Protein AF-A5C627-F1 (afdb_monomer)

Sequence (197 aa):
MDLPAIDVGVIPEKFEDVKVEGPSFPCDFFDTEIVHKIAQALLPGLASACVDNTTGDLFRSPASVAVDIRKEMVECLTQRSESFVAESVILEDGPDTEVSDHPFDIISDFVDDFASSKRNLFSRVSGWLLSERREDKIDDFVQEMEINSFWLLDRRAAIAQTLLKNADFKNTFHCNMNFSILPKNLMSIAQIAVLGL

Mean predicted aligned error: 14.04 Å

pLDDT: mean 76.03, std 20.46, range [33.94, 98.19]

Solvent-accessible surface area (backbone atoms only — not comparable to full-atom values): 11537 Å² total; per-residue (Å²): 139,89,85,83,90,81,84,79,78,80,75,81,78,79,76,77,80,77,77,65,79,37,75,63,43,79,41,91,52,60,44,65,68,60,27,47,53,43,23,58,52,52,49,57,33,48,28,43,21,25,46,31,58,25,48,91,45,92,90,48,49,38,80,79,45,39,68,61,51,48,53,52,48,54,53,52,49,48,55,50,25,56,48,48,45,59,51,58,72,66,46,83,82,60,88,86,73,96,66,71,86,48,42,64,57,50,52,49,50,52,39,53,51,53,24,58,73,31,50,35,76,61,55,68,74,44,56,79,86,45,39,72,64,46,54,52,51,28,54,53,44,38,50,52,35,59,77,66,54,70,74,46,62,71,64,32,31,57,52,24,48,58,39,42,63,32,48,32,77,84,43,84,54,35,45,82,54,65,50,61,50,75,53,77,70,58,60,55,57,58,52,54,68,68,70,70,119

Radius of gyration: 28.58 Å; Cα contacts (8 Å, |Δi|>4): 170; chains: 1; bounding box: 61×66×99 Å

Organism: Vitis vinifera (NCBI:txid29760)

Structure (mmCIF, N/CA/C/O backbone):
data_AF-A5C627-F1
#
_entry.id   AF-A5C627-F1
#
loop_
_atom_site.group_PDB
_atom_site.id
_atom_site.type_symbol
_atom_site.label_atom_id
_atom_site.label_alt_id
_atom_site.label_comp_id
_atom_site.label_asym_id
_atom_site.label_entity_id
_atom_site.label_seq_id
_atom_site.pdbx_PDB_ins_code
_atom_site.Cartn_x
_atom_site.Cartn_y
_atom_site.Cartn_z
_atom_site.occupancy
_atom_site.B_iso_or_equiv
_atom_site.auth_seq_id
_atom_site.auth_comp_id
_atom_site.auth_asym_id
_atom_site.auth_atom_id
_atom_site.pdbx_PDB_model_num
ATOM 1 N N . MET A 1 1 ? -41.929 -29.414 82.001 1.00 38.06 1 MET A N 1
ATOM 2 C CA . MET A 1 1 ? -40.677 -29.966 81.452 1.00 38.06 1 MET A CA 1
ATOM 3 C C . MET A 1 1 ? -40.507 -29.324 80.089 1.00 38.06 1 MET A C 1
ATOM 5 O O . MET A 1 1 ? -41.208 -29.724 79.170 1.00 38.06 1 MET A O 1
ATOM 9 N N . ASP A 1 2 ? -39.683 -28.283 80.012 1.00 40.75 2 ASP A N 1
ATOM 10 C CA . ASP A 1 2 ? -39.248 -27.641 78.766 1.00 40.75 2 ASP A CA 1
ATOM 11 C C . ASP A 1 2 ? -37.973 -28.319 78.262 1.00 40.75 2 ASP A C 1
ATOM 13 O O . ASP A 1 2 ? -37.081 -28.560 79.072 1.00 40.75 2 ASP A O 1
ATOM 17 N N . LEU A 1 3 ? -37.877 -28.566 76.950 1.00 38.84 3 LEU A N 1
ATOM 18 C CA . LEU A 1 3 ? -36.643 -28.712 76.160 1.00 38.84 3 LEU A CA 1
ATOM 19 C C . LEU A 1 3 ? -36.958 -28.338 74.684 1.00 38.84 3 LEU A C 1
ATOM 21 O O . LEU A 1 3 ? -38.105 -28.491 74.263 1.00 38.84 3 LEU A O 1
ATOM 25 N N . PRO A 1 4 ? -35.993 -27.791 73.916 1.00 43.97 4 PRO A N 1
ATOM 26 C CA . PRO A 1 4 ? -36.216 -26.593 73.104 1.00 43.97 4 PRO A CA 1
ATOM 27 C C . PRO A 1 4 ? -36.234 -26.822 71.582 1.00 43.97 4 PRO A C 1
ATOM 29 O O . PRO A 1 4 ? -35.728 -27.817 71.067 1.00 43.97 4 PRO A O 1
ATOM 32 N N . ALA A 1 5 ? -36.795 -25.837 70.873 1.00 45.81 5 ALA A N 1
ATOM 33 C CA . ALA A 1 5 ? -36.764 -25.703 69.421 1.00 45.81 5 ALA A CA 1
ATOM 34 C C . ALA A 1 5 ? -35.330 -25.474 68.912 1.00 45.81 5 ALA A C 1
ATOM 36 O O . ALA A 1 5 ? -34.623 -24.603 69.417 1.00 45.81 5 ALA A O 1
ATOM 37 N N . ILE A 1 6 ? -34.924 -26.233 67.893 1.00 42.56 6 ILE A N 1
ATOM 38 C CA . ILE A 1 6 ? -33.679 -26.011 67.155 1.00 42.56 6 ILE A CA 1
ATOM 39 C C . ILE A 1 6 ? -34.077 -25.535 65.759 1.00 42.56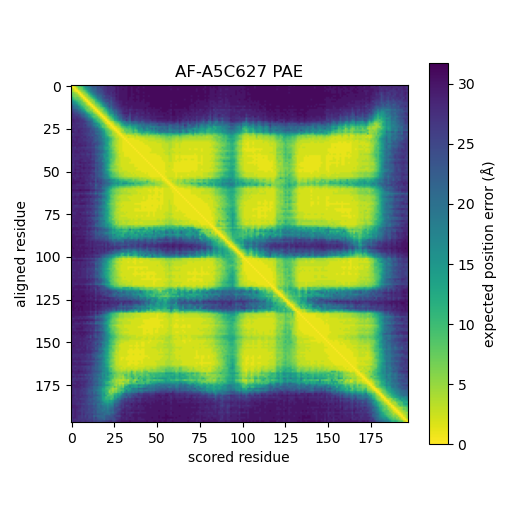 6 ILE A C 1
ATOM 41 O O . ILE A 1 6 ? -34.397 -26.329 64.877 1.00 42.56 6 ILE A O 1
ATOM 45 N N . ASP A 1 7 ? -34.113 -24.216 65.609 1.00 43.94 7 ASP A N 1
ATOM 46 C CA . ASP A 1 7 ? -34.138 -23.527 64.324 1.00 43.94 7 ASP A CA 1
ATOM 47 C C . ASP A 1 7 ? -32.736 -23.638 63.709 1.00 43.94 7 ASP A C 1
ATOM 49 O O . ASP A 1 7 ? -31.807 -22.933 64.105 1.00 43.94 7 ASP A O 1
ATOM 53 N N . VAL A 1 8 ? -32.545 -24.598 62.801 1.00 44.78 8 VAL A N 1
ATOM 54 C CA . VAL A 1 8 ? -31.330 -24.670 61.981 1.00 44.78 8 VAL A CA 1
ATOM 55 C C . VAL A 1 8 ? -31.602 -23.883 60.708 1.00 44.78 8 VAL A C 1
ATOM 57 O O . VAL A 1 8 ? -31.982 -24.434 59.675 1.00 44.78 8 VAL A O 1
ATOM 60 N N . GLY A 1 9 ? -31.408 -22.568 60.802 1.00 33.94 9 GLY A N 1
ATOM 61 C CA . GLY A 1 9 ? -31.275 -21.702 59.641 1.00 33.94 9 GLY A CA 1
ATOM 62 C C . GLY A 1 9 ? -30.083 -22.160 58.803 1.00 33.94 9 GLY A C 1
ATOM 63 O O . GLY A 1 9 ? -28.929 -21.997 59.200 1.00 33.94 9 GLY A O 1
ATOM 64 N N . VAL A 1 10 ? -30.360 -22.757 57.645 1.00 40.75 10 VAL A N 1
ATOM 65 C CA . VAL A 1 10 ? -29.350 -23.058 56.628 1.00 40.75 10 VAL A CA 1
ATOM 66 C C . VAL A 1 10 ? -28.902 -21.726 56.035 1.00 40.75 10 VAL A C 1
ATOM 68 O O . VAL A 1 10 ? -29.604 -21.124 55.226 1.00 40.75 10 VAL A O 1
ATOM 71 N N . ILE A 1 11 ? -27.745 -21.241 56.480 1.00 43.38 11 ILE A N 1
ATOM 72 C CA . ILE A 1 11 ? -27.053 -20.113 55.858 1.00 43.38 11 ILE A CA 1
ATOM 73 C C . ILE A 1 11 ? -26.602 -20.590 54.469 1.00 43.38 11 ILE A C 1
ATOM 75 O O . ILE A 1 11 ? -25.849 -21.562 54.398 1.00 43.38 11 ILE A O 1
ATOM 79 N N . PRO A 1 12 ? -27.034 -19.959 53.363 1.00 41.16 12 PRO A N 1
ATOM 80 C CA . PRO A 1 12 ? -26.496 -20.277 52.050 1.00 41.16 12 PRO A CA 1
ATOM 81 C C . PRO A 1 12 ? -25.031 -19.838 52.024 1.00 41.16 12 PRO A C 1
ATOM 83 O O . PRO A 1 12 ? -24.737 -18.643 52.126 1.00 41.16 12 PRO A O 1
ATOM 86 N N . GLU A 1 13 ? -24.110 -20.794 51.922 1.00 41.88 13 GLU A N 1
ATOM 87 C CA . GLU A 1 13 ? -22.712 -20.493 51.631 1.00 41.88 13 GLU A CA 1
ATOM 88 C C . GLU A 1 13 ? -22.654 -19.712 50.313 1.00 41.88 13 GLU A C 1
ATOM 90 O O . GLU A 1 13 ? -23.111 -20.170 49.263 1.00 41.88 13 GLU A O 1
ATOM 95 N N . LYS A 1 14 ? -22.129 -18.484 50.380 1.00 40.25 14 LYS A N 1
ATOM 96 C CA . LYS A 1 14 ? -21.752 -17.716 49.197 1.00 40.25 14 LYS A CA 1
ATOM 97 C C . LYS A 1 14 ? -20.613 -18.470 48.524 1.00 40.25 14 LYS A C 1
ATOM 99 O O . LYS A 1 14 ? -19.477 -18.401 48.983 1.00 40.25 14 LYS A O 1
ATOM 104 N N . PHE A 1 15 ? -20.919 -19.169 47.441 1.00 43.56 15 PHE A N 1
ATOM 105 C CA . PHE A 1 15 ? -19.898 -19.605 46.505 1.00 43.56 15 PHE A CA 1
ATOM 106 C C . PHE A 1 15 ? -19.269 -18.343 45.910 1.00 43.56 15 PHE A C 1
ATOM 108 O O . PHE A 1 15 ? -19.907 -17.625 45.139 1.00 43.56 15 PHE A O 1
ATOM 115 N N . GLU A 1 16 ? -18.048 -18.025 46.339 1.00 45.34 16 GLU A N 1
ATOM 116 C CA . GLU A 1 16 ? -17.205 -17.084 45.615 1.00 45.34 16 GLU A CA 1
ATOM 117 C C . GLU A 1 16 ? -16.947 -17.695 44.243 1.00 45.34 16 GLU A C 1
ATOM 119 O O . GLU A 1 16 ? -16.282 -18.723 44.105 1.00 45.34 16 GLU A O 1
ATOM 124 N N . ASP A 1 17 ? -17.555 -17.083 43.233 1.00 43.09 17 ASP A N 1
ATOM 125 C CA . ASP A 1 17 ? -17.369 -17.433 41.839 1.00 43.09 17 ASP A CA 1
ATOM 126 C C . ASP A 1 17 ? -15.929 -17.045 41.477 1.00 43.09 17 ASP A C 1
ATOM 128 O O . ASP A 1 17 ? -15.634 -15.912 41.088 1.00 43.09 17 ASP A O 1
ATOM 132 N N . VAL A 1 18 ? -14.985 -17.960 41.721 1.00 45.44 18 VAL A N 1
ATOM 133 C CA . VAL A 1 18 ? -13.593 -17.805 41.300 1.00 45.44 18 VAL A CA 1
ATOM 134 C C . VAL A 1 18 ? -13.610 -17.842 39.780 1.00 45.44 18 VAL A C 1
ATOM 136 O O . VAL A 1 18 ? -13.547 -18.900 39.151 1.00 45.44 18 VAL A O 1
ATOM 139 N N . LYS A 1 19 ? -13.736 -16.655 39.187 1.00 51.00 19 LYS A N 1
ATOM 140 C CA . LYS A 1 19 ? -13.644 -16.418 37.753 1.00 51.00 19 LYS A CA 1
ATOM 141 C C . LYS A 1 19 ? -12.207 -16.711 37.334 1.00 51.00 19 LYS A C 1
ATOM 143 O O . LYS A 1 19 ? -11.363 -15.825 37.270 1.00 51.00 19 LYS A O 1
ATOM 148 N N . VAL A 1 20 ? -11.907 -17.988 37.104 1.00 50.47 20 VAL A N 1
ATOM 149 C CA . VAL A 1 20 ? -10.681 -18.398 36.423 1.00 50.47 20 VAL A CA 1
ATOM 150 C C . VAL A 1 20 ? -10.829 -17.896 34.993 1.00 50.47 20 VAL A C 1
ATOM 152 O O . VAL A 1 20 ? -11.502 -18.520 34.174 1.00 50.47 20 VAL A O 1
ATOM 155 N N . GLU A 1 21 ? -10.278 -16.712 34.734 1.00 52.81 21 GLU A N 1
ATOM 156 C CA . GLU A 1 21 ? -10.232 -16.101 33.413 1.00 52.81 21 GLU A CA 1
ATOM 157 C C . GLU A 1 21 ? -9.477 -17.050 32.476 1.00 52.81 21 GLU A C 1
ATOM 159 O O . GLU A 1 21 ? -8.262 -17.232 32.567 1.00 52.81 21 GLU A O 1
ATOM 164 N N . GLY A 1 22 ? -10.230 -17.751 31.626 1.00 61.16 22 GLY A N 1
ATOM 165 C CA . GLY A 1 22 ? -9.659 -18.509 30.523 1.00 61.16 22 GLY A CA 1
ATOM 166 C C . GLY A 1 22 ? -8.943 -17.569 29.546 1.00 61.16 22 GLY A C 1
ATOM 167 O O . GLY A 1 22 ? -9.202 -16.364 29.567 1.00 61.16 22 GLY A O 1
ATOM 168 N N . PRO A 1 23 ? -8.068 -18.096 28.669 1.00 60.41 23 PRO A N 1
ATOM 169 C CA . PRO A 1 23 ? -7.438 -17.291 27.630 1.00 60.41 23 PRO A CA 1
ATOM 170 C C . PRO A 1 23 ? -8.515 -16.547 26.839 1.00 60.41 23 PRO A C 1
ATOM 172 O O . PRO A 1 23 ? -9.465 -17.168 26.353 1.00 60.41 23 PRO A O 1
ATOM 175 N N . SER A 1 24 ? -8.390 -15.226 26.768 1.00 61.47 24 SER A N 1
ATOM 176 C CA . SER A 1 24 ? -9.220 -14.392 25.916 1.00 61.47 24 SER A CA 1
ATOM 177 C C . SER A 1 24 ? -8.696 -14.453 24.485 1.00 61.47 24 SER A C 1
ATOM 179 O O . SER A 1 24 ? -7.492 -14.353 24.250 1.00 61.47 24 SER A O 1
ATOM 181 N N . PHE A 1 25 ? -9.601 -14.636 23.526 1.00 61.53 25 PHE A N 1
ATOM 182 C CA . PHE A 1 25 ? -9.268 -14.603 22.102 1.00 61.53 25 PHE A CA 1
ATOM 183 C C . PHE A 1 25 ? -9.729 -13.276 21.503 1.00 61.53 25 PHE A C 1
ATOM 185 O O . PHE A 1 25 ? -10.892 -12.915 21.724 1.00 61.53 25 PHE A O 1
ATOM 192 N N . PRO A 1 26 ? -8.853 -12.573 20.763 1.00 65.44 26 PRO A N 1
ATOM 193 C CA . PRO A 1 26 ? -9.226 -11.350 20.074 1.00 65.44 26 PRO A CA 1
ATOM 194 C C . PRO A 1 26 ? -10.215 -11.647 18.946 1.00 65.44 26 PRO A C 1
ATOM 196 O O . PRO A 1 26 ? -10.164 -12.692 18.297 1.00 65.44 26 PRO A O 1
ATOM 199 N N . CYS A 1 27 ? -11.142 -10.722 18.741 1.00 70.50 27 CYS A N 1
ATOM 200 C CA . CYS A 1 27 ? -12.086 -10.748 17.638 1.00 70.50 27 CYS A CA 1
ATOM 201 C C . CYS A 1 27 ? -11.422 -10.186 16.372 1.00 70.50 27 CYS A C 1
ATOM 203 O O . CYS A 1 27 ? -11.126 -9.000 16.299 1.00 70.50 27 CYS A O 1
ATOM 205 N N . ASP A 1 28 ? -11.220 -11.020 15.352 1.00 70.56 28 ASP A N 1
ATOM 206 C CA . ASP A 1 28 ? -10.549 -10.621 14.102 1.00 70.56 28 ASP A CA 1
ATOM 207 C C . ASP A 1 28 ? -11.544 -10.181 13.004 1.00 70.56 28 ASP A C 1
ATOM 209 O O . ASP A 1 28 ? -11.301 -10.361 11.809 1.00 70.56 28 ASP A O 1
ATOM 213 N N . PHE A 1 29 ? -12.705 -9.639 13.394 1.00 81.25 29 PHE A N 1
ATOM 214 C CA . PHE A 1 29 ? -13.698 -9.126 12.446 1.00 81.25 29 PHE A CA 1
ATOM 215 C C . PHE A 1 29 ? -13.457 -7.645 12.146 1.00 81.25 29 PHE A C 1
ATOM 217 O O . PHE A 1 29 ? -13.381 -6.818 13.055 1.00 81.25 29 PHE A O 1
ATOM 224 N N . PHE A 1 30 ? -13.399 -7.323 10.855 1.00 87.38 30 PHE A N 1
ATOM 225 C CA . PHE A 1 30 ? -13.173 -5.982 10.323 1.00 87.38 30 PHE A CA 1
ATOM 226 C C . PHE A 1 30 ? -14.285 -5.605 9.349 1.00 87.38 30 PHE A C 1
ATOM 228 O O . PHE A 1 30 ? -14.841 -6.477 8.673 1.00 87.38 30 PHE A O 1
ATOM 235 N N . ASP A 1 31 ? -14.550 -4.308 9.219 1.00 90.31 31 ASP A N 1
ATOM 236 C CA . ASP A 1 31 ? -15.334 -3.785 8.108 1.00 90.31 31 ASP A CA 1
ATOM 237 C C . ASP A 1 31 ? -14.614 -4.089 6.783 1.00 90.31 31 ASP A C 1
ATOM 239 O O . ASP A 1 31 ? -13.533 -3.572 6.481 1.00 90.31 31 ASP A O 1
ATOM 243 N N . THR A 1 32 ? -15.220 -4.966 5.985 1.00 89.88 32 THR A N 1
ATOM 244 C CA . THR A 1 32 ? -14.641 -5.435 4.725 1.00 89.88 32 THR A CA 1
ATOM 245 C C . THR A 1 32 ? -14.518 -4.330 3.683 1.00 89.88 32 THR A C 1
ATOM 247 O O . THR A 1 32 ? -13.611 -4.388 2.856 1.00 89.88 32 THR A O 1
ATOM 250 N N . GLU A 1 33 ? -15.406 -3.332 3.703 1.00 92.56 33 GLU A N 1
ATOM 251 C CA . GLU A 1 33 ? -15.357 -2.204 2.772 1.00 92.56 33 GLU A CA 1
ATOM 252 C C . GLU A 1 33 ? -14.159 -1.309 3.094 1.00 92.56 33 GLU A C 1
ATOM 254 O O . GLU A 1 33 ? -13.398 -0.947 2.195 1.00 92.56 33 GLU A O 1
ATOM 259 N N . ILE A 1 34 ? -13.940 -1.010 4.376 1.00 93.12 34 ILE A N 1
ATOM 260 C CA . ILE A 1 34 ? -12.798 -0.198 4.812 1.00 93.12 34 ILE A CA 1
ATOM 261 C C . ILE A 1 34 ? -11.476 -0.915 4.530 1.00 93.12 34 ILE A C 1
ATOM 263 O O . ILE A 1 34 ? -10.575 -0.323 3.932 1.00 93.12 34 ILE A O 1
ATOM 267 N N . VAL A 1 35 ? -11.372 -2.205 4.868 1.00 95.00 35 VAL A N 1
ATOM 268 C CA . VAL A 1 35 ? -10.184 -3.018 4.548 1.00 95.00 35 VAL A CA 1
ATOM 269 C C . VAL A 1 35 ? -9.909 -3.014 3.045 1.00 95.00 35 VAL A C 1
ATOM 271 O O . VAL A 1 35 ? -8.762 -2.851 2.628 1.00 95.00 35 VAL A O 1
ATOM 274 N N . HIS A 1 36 ? -10.950 -3.160 2.222 1.00 95.94 36 HIS A N 1
ATOM 275 C CA . HIS A 1 36 ? -10.811 -3.150 0.771 1.00 95.94 36 HIS A CA 1
ATOM 276 C C . HIS A 1 36 ? -10.322 -1.795 0.245 1.00 95.94 36 HIS A C 1
ATOM 278 O O . HIS A 1 36 ? -9.385 -1.766 -0.552 1.00 95.94 36 HIS A O 1
ATOM 284 N N . LYS A 1 37 ? -10.890 -0.681 0.725 1.00 96.19 37 LYS A N 1
ATOM 285 C CA . LYS A 1 37 ? -10.464 0.677 0.342 1.00 96.19 37 LYS A CA 1
ATOM 286 C C . LYS A 1 37 ? -9.000 0.934 0.692 1.00 96.19 37 LYS A C 1
ATOM 288 O O . LYS A 1 37 ? -8.239 1.383 -0.162 1.00 96.19 37 LYS A O 1
ATOM 293 N N . ILE A 1 38 ? -8.581 0.582 1.910 1.00 97.00 38 ILE A N 1
ATOM 294 C CA . ILE A 1 38 ? -7.179 0.709 2.332 1.00 97.00 38 ILE A CA 1
ATOM 295 C C . ILE A 1 38 ? -6.282 -0.154 1.434 1.00 97.00 38 ILE A C 1
ATOM 297 O O . ILE A 1 38 ? -5.282 0.324 0.902 1.00 97.00 38 ILE A O 1
ATOM 301 N N . ALA A 1 39 ? -6.653 -1.417 1.205 1.00 97.38 39 ALA A N 1
ATOM 302 C CA . ALA A 1 39 ? -5.884 -2.327 0.359 1.00 97.38 39 ALA A CA 1
ATOM 303 C C . ALA A 1 39 ? -5.740 -1.816 -1.086 1.00 97.38 39 ALA A C 1
ATOM 305 O O . ALA A 1 39 ? -4.688 -1.992 -1.708 1.00 97.38 39 ALA A O 1
ATOM 306 N N . GLN A 1 40 ? -6.771 -1.163 -1.626 1.00 96.56 40 GLN A N 1
ATOM 307 C CA . GLN A 1 40 ? -6.707 -0.515 -2.933 1.00 96.56 40 GLN A CA 1
ATOM 308 C C . GLN A 1 40 ? -5.736 0.671 -2.934 1.00 96.56 40 GLN A C 1
ATOM 310 O O . GLN A 1 40 ? -4.913 0.747 -3.843 1.00 96.56 40 GLN A O 1
ATOM 315 N N . ALA A 1 41 ? -5.759 1.526 -1.907 1.00 96.88 41 ALA A N 1
ATOM 316 C CA . ALA A 1 41 ? -4.899 2.711 -1.803 1.00 96.88 41 ALA A CA 1
ATOM 317 C C . ALA A 1 41 ? -3.394 2.388 -1.680 1.00 96.88 41 ALA A C 1
ATOM 319 O O . ALA A 1 41 ? -2.549 3.151 -2.151 1.00 96.88 41 ALA A O 1
ATOM 320 N N . LEU A 1 42 ? -3.036 1.226 -1.116 1.00 97.88 42 LEU A N 1
ATOM 321 C CA . LEU A 1 42 ? -1.633 0.827 -0.936 1.00 97.88 42 LEU A CA 1
ATOM 322 C C . LEU A 1 42 ? -0.848 0.712 -2.255 1.00 97.88 42 LEU A C 1
ATOM 324 O O . LEU A 1 42 ? 0.347 1.009 -2.284 1.00 97.88 42 LEU A O 1
ATOM 328 N N . LEU A 1 43 ? -1.481 0.258 -3.344 1.00 97.81 43 LEU A N 1
ATOM 329 C CA . LEU A 1 43 ? -0.763 -0.002 -4.596 1.00 97.81 43 LEU A CA 1
ATOM 330 C C . LEU A 1 43 ? -0.404 1.287 -5.360 1.00 97.81 43 LEU A C 1
ATOM 332 O O . LEU A 1 43 ? 0.771 1.430 -5.702 1.00 97.81 43 LEU A O 1
ATOM 336 N N . PRO A 1 44 ? -1.327 2.247 -5.570 1.00 97.00 44 PRO A N 1
ATOM 337 C CA . PRO A 1 44 ? -0.979 3.561 -6.108 1.00 97.00 4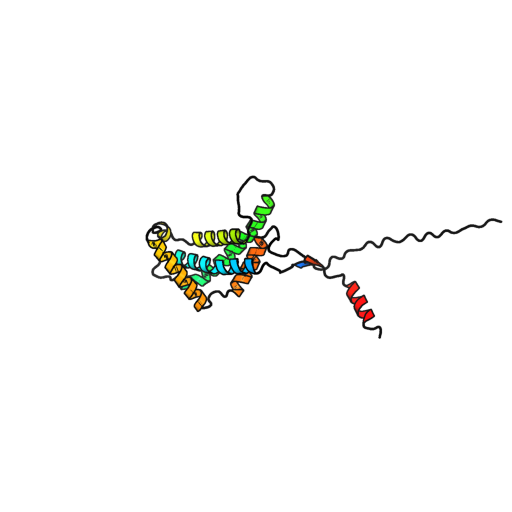4 PRO A CA 1
ATOM 338 C C . PRO A 1 44 ? 0.050 4.304 -5.251 1.00 97.00 44 PRO A C 1
ATOM 340 O O . PRO A 1 44 ? 0.984 4.888 -5.797 1.00 97.00 44 PRO A O 1
ATOM 343 N N . GLY A 1 45 ? -0.050 4.219 -3.919 1.00 96.81 45 GLY A N 1
ATOM 344 C CA . GLY A 1 45 ? 0.944 4.803 -3.012 1.00 96.81 45 GLY A CA 1
ATOM 345 C C . GLY A 1 45 ? 2.348 4.227 -3.216 1.00 96.81 45 GLY A C 1
ATOM 346 O O . GLY A 1 45 ? 3.328 4.966 -3.333 1.00 96.81 45 GLY A O 1
ATOM 347 N N . LEU A 1 46 ? 2.448 2.901 -3.353 1.00 98.00 46 LEU A N 1
ATOM 348 C CA . LEU A 1 46 ? 3.708 2.231 -3.664 1.00 98.00 46 LEU A CA 1
ATOM 349 C C . LEU A 1 46 ? 4.247 2.612 -5.049 1.00 98.00 46 LEU A C 1
ATOM 351 O O . LEU A 1 46 ? 5.442 2.877 -5.195 1.00 98.00 46 LEU A O 1
ATOM 355 N N . ALA A 1 47 ? 3.390 2.642 -6.069 1.00 96.94 47 ALA A N 1
ATOM 356 C CA . ALA A 1 47 ? 3.786 3.016 -7.422 1.00 96.94 47 ALA A CA 1
ATOM 357 C C . ALA A 1 47 ? 4.316 4.458 -7.467 1.00 96.94 47 ALA A C 1
ATOM 359 O O . ALA A 1 47 ? 5.402 4.697 -7.996 1.00 96.94 47 ALA A O 1
ATOM 360 N N . SER A 1 48 ? 3.603 5.384 -6.820 1.00 95.31 48 SER A N 1
ATOM 361 C CA . SER A 1 48 ? 4.006 6.778 -6.616 1.00 95.31 48 SER A CA 1
ATOM 362 C C . SER A 1 48 ? 5.395 6.868 -5.981 1.00 95.31 48 SER A C 1
ATOM 364 O O . SER A 1 48 ? 6.289 7.506 -6.539 1.00 95.31 48 SER A O 1
ATOM 366 N N . ALA A 1 49 ? 5.626 6.133 -4.889 1.00 95.06 49 ALA A N 1
ATOM 367 C CA . ALA A 1 49 ? 6.921 6.063 -4.219 1.00 95.06 49 ALA A CA 1
ATOM 368 C C . ALA A 1 49 ? 8.051 5.541 -5.134 1.00 95.06 49 ALA A C 1
ATOM 370 O O . ALA A 1 49 ? 9.155 6.085 -5.127 1.00 95.06 49 ALA A O 1
ATOM 371 N N . CYS A 1 50 ? 7.792 4.517 -5.954 1.00 95.12 50 CYS A N 1
ATOM 372 C CA . CYS A 1 50 ? 8.783 3.943 -6.875 1.00 95.12 50 CYS A CA 1
ATOM 373 C C . CYS A 1 50 ? 9.130 4.878 -8.039 1.00 95.12 50 CYS A C 1
ATOM 375 O O . CYS A 1 50 ? 10.305 5.036 -8.392 1.00 95.12 50 CYS A O 1
ATOM 377 N N . VAL A 1 51 ? 8.116 5.507 -8.636 1.00 92.94 51 VAL A N 1
ATOM 378 C CA . VAL A 1 51 ? 8.289 6.498 -9.706 1.00 92.94 51 VAL A CA 1
ATOM 379 C C . VAL A 1 51 ? 9.053 7.709 -9.178 1.00 92.94 51 VAL A C 1
ATOM 381 O O . VAL A 1 51 ? 10.013 8.161 -9.807 1.00 92.94 51 VAL A O 1
ATOM 384 N N . ASP A 1 52 ? 8.698 8.196 -7.993 1.00 89.31 52 ASP A N 1
ATOM 385 C CA . ASP A 1 52 ? 9.356 9.349 -7.383 1.00 89.31 52 ASP A CA 1
ATOM 386 C C . ASP A 1 52 ? 10.807 9.051 -6.984 1.00 89.31 52 ASP A C 1
ATOM 388 O O . ASP A 1 52 ? 11.683 9.897 -7.197 1.00 89.31 52 ASP A O 1
ATOM 392 N N . ASN A 1 53 ? 11.087 7.835 -6.503 1.00 90.69 53 ASN A N 1
ATOM 393 C CA . ASN A 1 53 ? 12.433 7.408 -6.118 1.00 90.69 53 ASN A CA 1
ATOM 394 C C . ASN A 1 53 ? 13.391 7.253 -7.308 1.00 90.69 53 ASN A C 1
ATOM 396 O O . ASN A 1 53 ? 14.600 7.421 -7.158 1.00 90.69 53 ASN A O 1
ATOM 400 N N . THR A 1 54 ? 12.865 6.943 -8.492 1.00 89.88 54 THR A N 1
ATOM 401 C CA . THR A 1 54 ? 13.664 6.705 -9.707 1.00 89.88 54 THR A CA 1
ATOM 402 C C . THR A 1 54 ? 13.646 7.885 -10.673 1.00 89.88 54 THR A C 1
ATOM 404 O O . THR A 1 54 ? 14.391 7.913 -11.651 1.00 89.88 54 THR A O 1
ATOM 407 N N . THR A 1 55 ? 12.842 8.913 -10.394 1.00 85.19 55 THR A N 1
ATOM 408 C CA . THR A 1 55 ? 12.796 10.123 -11.216 1.00 85.19 55 THR A CA 1
ATOM 409 C C . THR A 1 55 ? 14.167 10.800 -11.260 1.00 85.19 55 THR A C 1
ATOM 411 O O . THR A 1 55 ? 14.705 11.229 -10.238 1.00 85.19 55 THR A O 1
ATOM 414 N N . GLY A 1 56 ? 14.708 10.919 -12.476 1.00 77.56 56 GLY A N 1
ATOM 415 C CA . GLY A 1 56 ? 16.023 11.507 -12.743 1.00 77.56 56 GLY A CA 1
ATOM 416 C C . GLY A 1 56 ? 17.188 10.512 -12.710 1.00 77.56 56 GLY A C 1
ATOM 417 O O . GLY A 1 56 ? 18.302 10.908 -13.047 1.00 77.56 56 GLY A O 1
ATOM 418 N N . ASP A 1 57 ? 16.951 9.243 -12.367 1.00 81.38 57 ASP A N 1
ATOM 419 C CA . ASP A 1 57 ? 17.953 8.176 -12.432 1.00 81.38 57 ASP A CA 1
ATOM 420 C C . ASP A 1 57 ? 17.812 7.395 -13.750 1.00 81.38 57 ASP A C 1
ATOM 422 O O . ASP A 1 57 ? 16.775 6.802 -14.037 1.00 81.38 57 ASP A O 1
ATOM 426 N N . LEU A 1 58 ? 18.856 7.410 -14.583 1.00 77.81 58 LEU A N 1
ATOM 427 C CA . LEU A 1 58 ? 18.868 6.730 -15.886 1.00 77.81 58 LEU A CA 1
ATOM 428 C C . LEU A 1 58 ? 19.134 5.222 -15.780 1.00 77.81 58 LEU A C 1
ATOM 430 O O . LEU A 1 58 ? 18.940 4.503 -16.759 1.00 77.81 58 LEU A O 1
ATOM 434 N N . PHE A 1 59 ? 19.602 4.745 -14.626 1.00 86.00 59 PHE A N 1
ATOM 435 C CA . PHE A 1 59 ? 20.010 3.353 -14.433 1.00 86.00 59 PHE A CA 1
ATOM 436 C C . PHE A 1 59 ? 18.999 2.538 -13.627 1.00 86.00 59 PHE A C 1
ATOM 438 O O . PHE A 1 59 ? 19.145 1.319 -13.530 1.00 86.00 59 PHE A O 1
ATOM 445 N N . ARG A 1 60 ? 17.981 3.187 -13.054 1.00 87.69 60 ARG A N 1
ATOM 446 C CA . ARG A 1 60 ? 16.959 2.546 -12.224 1.00 87.69 60 ARG A CA 1
ATOM 447 C C . ARG A 1 60 ? 15.571 2.768 -12.801 1.00 87.69 60 ARG A C 1
ATOM 449 O O . ARG A 1 60 ? 15.210 3.874 -13.183 1.00 87.69 60 ARG A O 1
ATOM 456 N N . SER A 1 61 ? 14.784 1.700 -12.834 1.00 91.81 61 SER A N 1
ATOM 457 C CA . SER A 1 61 ? 13.363 1.739 -13.184 1.00 91.81 61 SER A CA 1
ATOM 458 C C . SER A 1 61 ? 12.496 1.567 -11.933 1.00 91.81 61 SER A C 1
ATOM 460 O O . SER A 1 61 ? 12.965 0.959 -10.962 1.00 91.81 61 SER A O 1
ATOM 462 N N . PRO A 1 62 ? 11.226 2.014 -11.939 1.00 93.75 62 PRO A N 1
ATOM 463 C CA . PRO A 1 62 ? 10.300 1.769 -10.832 1.00 93.75 62 PRO A CA 1
ATOM 464 C C . PRO A 1 62 ? 10.232 0.284 -10.438 1.00 93.75 62 PRO A C 1
ATOM 466 O O . PRO A 1 62 ? 10.353 -0.052 -9.262 1.00 93.75 62 PRO A O 1
ATOM 469 N N . ALA A 1 63 ? 10.176 -0.620 -11.423 1.00 95.56 63 ALA A N 1
ATOM 470 C CA . ALA A 1 63 ? 10.191 -2.067 -11.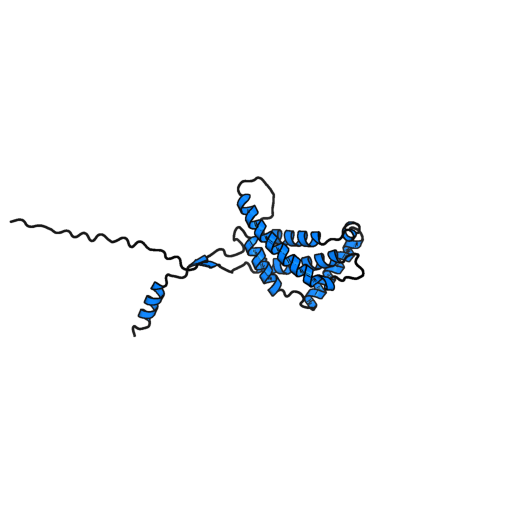196 1.00 95.56 63 ALA A CA 1
ATOM 471 C C . ALA A 1 63 ? 11.447 -2.554 -10.446 1.00 95.56 63 ALA A C 1
ATOM 473 O O . ALA A 1 63 ? 11.351 -3.445 -9.602 1.00 95.56 63 ALA A O 1
ATOM 474 N N . SER A 1 64 ? 12.618 -1.957 -10.712 1.00 95.38 64 SER A N 1
ATOM 475 C CA . SER A 1 64 ? 13.891 -2.362 -10.094 1.00 95.38 64 SER A CA 1
ATOM 476 C C . SER A 1 64 ? 13.976 -2.069 -8.592 1.00 95.38 64 SER A C 1
ATOM 478 O O . SER A 1 64 ? 14.714 -2.754 -7.891 1.00 95.38 64 SER A O 1
ATOM 480 N N . VAL A 1 65 ? 13.211 -1.092 -8.092 1.00 95.19 65 VAL A N 1
ATOM 481 C CA . VAL A 1 65 ? 13.199 -0.681 -6.673 1.00 95.19 65 VAL A CA 1
ATOM 482 C C . VAL A 1 65 ? 11.952 -1.152 -5.920 1.00 95.19 65 VAL A C 1
ATOM 484 O O . VAL A 1 65 ? 11.897 -1.077 -4.694 1.00 95.19 65 VAL A O 1
ATOM 487 N N . ALA A 1 66 ? 10.941 -1.655 -6.633 1.00 97.00 66 ALA A N 1
ATOM 488 C CA . ALA A 1 66 ? 9.612 -1.869 -6.075 1.00 97.00 66 ALA A CA 1
ATOM 489 C C . ALA A 1 66 ? 9.574 -2.879 -4.920 1.00 97.00 66 ALA A C 1
ATOM 491 O O . ALA A 1 66 ? 8.766 -2.737 -4.004 1.00 97.00 66 ALA A O 1
ATOM 492 N N . VAL A 1 67 ? 10.428 -3.908 -4.937 1.00 97.69 67 VAL A N 1
ATOM 493 C CA . VAL A 1 67 ? 10.482 -4.899 -3.848 1.00 97.69 67 VAL A CA 1
ATOM 494 C C . VAL A 1 67 ? 10.938 -4.254 -2.542 1.00 97.69 67 VAL A C 1
ATOM 496 O O . VAL A 1 67 ? 10.301 -4.472 -1.508 1.00 97.69 67 VAL A O 1
ATOM 499 N N . ASP A 1 68 ? 11.995 -3.447 -2.610 1.00 97.19 68 ASP A N 1
ATOM 500 C CA . ASP A 1 68 ? 12.587 -2.784 -1.451 1.00 97.19 68 ASP A CA 1
ATOM 501 C C . ASP A 1 68 ? 11.657 -1.691 -0.919 1.00 97.19 68 ASP A C 1
ATOM 503 O O . ASP A 1 68 ? 11.370 -1.658 0.277 1.00 97.19 68 ASP A O 1
ATOM 507 N N . ILE A 1 69 ? 11.089 -0.869 -1.808 1.00 97.44 69 ILE A N 1
ATOM 508 C CA . ILE A 1 69 ? 10.150 0.191 -1.415 1.00 97.44 69 ILE A CA 1
ATOM 509 C C . ILE A 1 69 ? 8.867 -0.403 -0.825 1.00 97.44 69 ILE A C 1
ATOM 511 O O . ILE A 1 69 ? 8.358 0.135 0.152 1.00 97.44 69 ILE A O 1
ATOM 515 N N . ARG A 1 70 ? 8.360 -1.539 -1.333 1.00 98.19 70 ARG A N 1
ATOM 516 C CA . ARG A 1 70 ? 7.199 -2.222 -0.727 1.00 98.19 70 ARG A CA 1
ATOM 517 C C . ARG A 1 70 ? 7.489 -2.629 0.712 1.00 98.19 70 ARG A C 1
ATOM 519 O O . ARG A 1 70 ? 6.644 -2.449 1.582 1.00 98.19 70 ARG A O 1
ATOM 526 N N . LYS A 1 71 ? 8.663 -3.220 0.948 1.00 98.12 71 LYS A N 1
ATOM 527 C CA . LYS A 1 71 ? 9.074 -3.647 2.286 1.00 98.12 71 LYS A CA 1
ATOM 528 C C . LYS A 1 71 ? 9.153 -2.443 3.223 1.00 98.12 71 LYS A C 1
ATOM 530 O O . LYS A 1 71 ? 8.551 -2.473 4.290 1.00 98.12 71 LYS A O 1
ATOM 535 N N . GLU A 1 72 ? 9.818 -1.381 2.782 1.00 97.75 72 GLU A N 1
ATOM 536 C CA . GLU A 1 72 ? 9.954 -0.153 3.559 1.00 97.75 72 GLU A CA 1
ATOM 537 C C . GLU A 1 72 ? 8.599 0.512 3.841 1.00 97.75 72 GLU A C 1
ATOM 539 O O . GLU A 1 72 ? 8.361 0.976 4.951 1.00 97.75 72 GLU A O 1
ATOM 544 N N . MET A 1 73 ? 7.688 0.512 2.864 1.00 97.56 73 MET A N 1
ATOM 545 C CA . MET A 1 73 ? 6.329 1.027 3.023 1.00 97.56 73 MET A CA 1
ATOM 546 C C . MET A 1 73 ? 5.582 0.265 4.115 1.00 97.56 73 MET A C 1
ATOM 548 O O . MET A 1 73 ? 5.031 0.879 5.021 1.00 97.56 73 MET A O 1
ATOM 552 N N . VAL A 1 74 ? 5.584 -1.070 4.069 1.00 97.81 74 VAL A N 1
ATOM 553 C CA . VAL A 1 74 ? 4.900 -1.894 5.077 1.00 97.81 74 VAL A CA 1
ATOM 554 C C . VAL A 1 74 ? 5.478 -1.650 6.472 1.00 97.81 74 VAL A C 1
ATOM 556 O O . VAL A 1 74 ? 4.714 -1.476 7.420 1.00 97.81 74 VAL A O 1
ATOM 559 N N . GLU A 1 75 ? 6.804 -1.599 6.602 1.00 96.81 75 GLU A N 1
ATOM 560 C CA . GLU A 1 75 ? 7.478 -1.331 7.878 1.00 96.81 75 GLU A CA 1
ATOM 561 C C . GLU A 1 75 ? 7.143 0.071 8.412 1.00 96.81 75 GLU A C 1
ATOM 563 O O . GLU A 1 75 ? 6.734 0.210 9.565 1.00 96.81 75 GLU A O 1
ATOM 568 N N . CYS A 1 76 ? 7.228 1.097 7.559 1.00 94.75 76 CYS A N 1
ATOM 569 C CA . CYS A 1 76 ? 6.934 2.483 7.915 1.00 94.75 76 CYS A CA 1
ATOM 570 C C . CYS A 1 76 ? 5.475 2.673 8.350 1.00 94.75 76 CYS A C 1
ATOM 572 O O . CYS A 1 76 ? 5.220 3.244 9.411 1.00 94.75 76 CYS A O 1
ATOM 574 N N . LEU A 1 77 ? 4.518 2.164 7.566 1.00 95.75 77 LEU A N 1
ATOM 575 C CA . LEU A 1 77 ? 3.093 2.283 7.878 1.00 95.75 77 LEU A CA 1
ATOM 576 C C . LEU A 1 77 ? 2.734 1.537 9.167 1.00 95.75 77 LEU A C 1
ATOM 578 O O . LEU A 1 77 ? 1.984 2.066 9.984 1.00 95.75 77 LEU A O 1
ATOM 582 N N . THR A 1 78 ? 3.301 0.344 9.378 1.00 94.19 78 THR A N 1
ATOM 583 C CA . THR A 1 78 ? 3.082 -0.430 10.611 1.00 94.19 78 THR A CA 1
ATOM 584 C C . THR A 1 78 ? 3.567 0.363 11.821 1.00 94.19 78 THR A C 1
ATOM 586 O O . THR A 1 78 ? 2.767 0.660 12.707 1.00 94.19 78 THR A O 1
ATOM 589 N N . GLN A 1 79 ? 4.825 0.818 11.807 1.00 92.06 79 GLN A N 1
ATOM 590 C CA . GLN A 1 79 ? 5.408 1.602 12.900 1.00 92.06 79 GLN A CA 1
ATOM 591 C C . GLN A 1 79 ? 4.617 2.888 13.184 1.00 92.06 79 GLN A C 1
ATOM 593 O O . GLN A 1 79 ? 4.400 3.258 14.342 1.00 92.06 79 GLN A O 1
ATOM 598 N N . ARG A 1 80 ? 4.185 3.584 12.127 1.00 88.50 80 ARG A N 1
ATOM 599 C CA . ARG A 1 80 ? 3.432 4.832 12.257 1.00 88.50 80 ARG A CA 1
ATOM 600 C C . ARG A 1 80 ? 2.043 4.601 12.840 1.00 88.50 80 ARG A C 1
ATOM 602 O O . ARG A 1 80 ? 1.633 5.345 13.723 1.00 88.50 80 ARG A O 1
ATOM 609 N N . SER A 1 81 ? 1.359 3.542 12.411 1.00 89.00 81 SER A N 1
ATOM 610 C CA . SER A 1 81 ? 0.058 3.166 12.968 1.00 89.00 81 SER A CA 1
ATOM 611 C C . SER A 1 81 ? 0.148 2.778 14.450 1.00 89.00 81 SER A C 1
ATOM 613 O O . SER A 1 81 ? -0.697 3.187 15.236 1.00 89.00 81 SER A O 1
ATOM 615 N N . GLU A 1 82 ? 1.207 2.078 14.866 1.00 87.25 82 GLU A N 1
ATOM 616 C CA . GLU A 1 82 ? 1.439 1.738 16.278 1.00 87.25 82 GLU A CA 1
ATOM 617 C C . GLU A 1 82 ? 1.710 2.986 17.133 1.00 87.25 82 GLU A C 1
ATOM 619 O O . GLU A 1 82 ? 1.222 3.095 18.257 1.00 87.25 82 GLU A O 1
ATOM 624 N N . SER A 1 83 ? 2.459 3.951 16.592 1.00 82.44 83 SER A N 1
ATOM 625 C CA . SER A 1 83 ? 2.765 5.210 17.285 1.00 82.44 83 SER A CA 1
ATOM 626 C C . SER A 1 83 ? 1.538 6.125 17.385 1.00 82.44 83 SER A C 1
ATOM 628 O O . SER A 1 83 ? 1.345 6.776 18.408 1.00 82.44 83 SER A O 1
ATOM 630 N N . PHE A 1 84 ? 0.657 6.111 16.380 1.00 75.31 84 PHE A N 1
ATOM 631 C CA . PHE A 1 84 ? -0.608 6.851 16.398 1.00 75.31 84 PHE A CA 1
ATOM 632 C C . PHE A 1 84 ? -1.519 6.438 17.569 1.00 75.31 84 PHE A C 1
ATOM 634 O O . PHE A 1 84 ? -2.121 7.292 18.223 1.00 75.31 84 PHE A O 1
ATOM 641 N N . VAL A 1 85 ? -1.571 5.142 17.900 1.00 66.25 85 VAL A N 1
ATOM 642 C CA . VAL A 1 85 ? -2.281 4.639 19.094 1.00 66.25 85 VAL A CA 1
ATOM 643 C C . VAL A 1 85 ? -1.704 5.250 20.373 1.00 66.25 85 VAL A C 1
ATOM 645 O O . VAL A 1 85 ? -2.447 5.642 21.268 1.00 66.25 85 VAL A O 1
ATOM 648 N N . ALA A 1 86 ? -0.376 5.355 20.473 1.00 62.38 86 ALA A N 1
ATOM 649 C CA . ALA A 1 86 ? 0.275 5.905 21.659 1.00 62.38 86 ALA A CA 1
ATOM 650 C C . ALA A 1 86 ? 0.006 7.409 21.829 1.00 62.38 86 ALA A C 1
ATOM 652 O O . ALA A 1 86 ? -0.218 7.865 22.947 1.00 62.38 86 ALA A O 1
ATOM 653 N N . GLU A 1 87 ? 0.002 8.174 20.736 1.00 61.19 87 GLU A N 1
ATOM 654 C CA . GLU A 1 87 ? -0.240 9.622 20.760 1.00 61.19 87 GLU A CA 1
ATOM 655 C C . GLU A 1 87 ? -1.712 9.965 21.037 1.00 61.19 87 GLU A C 1
ATOM 657 O O . GLU A 1 87 ? -1.996 10.854 21.840 1.00 61.19 87 GLU A O 1
ATOM 662 N N . SER A 1 88 ? -2.655 9.222 20.449 1.00 58.56 88 SER A N 1
ATOM 663 C CA . SER A 1 88 ? -4.098 9.431 20.661 1.00 58.56 88 SER A CA 1
ATOM 664 C C . SER A 1 88 ? -4.550 9.131 22.097 1.00 58.56 88 SER A C 1
ATOM 666 O O . SER A 1 88 ? -5.412 9.834 22.616 1.00 58.56 88 SER A O 1
ATOM 668 N N . VAL A 1 89 ? -3.921 8.170 22.787 1.00 57.50 89 VAL A N 1
ATOM 669 C CA . VAL A 1 89 ? -4.166 7.894 24.220 1.00 57.50 89 VAL A CA 1
ATOM 670 C C . VAL A 1 89 ? -3.665 9.027 25.131 1.00 57.50 89 VAL A C 1
ATOM 672 O O . VAL A 1 89 ? -4.172 9.201 26.236 1.00 57.50 89 VAL A O 1
ATOM 675 N N . ILE A 1 90 ? -2.676 9.812 24.692 1.00 57.38 90 ILE A N 1
ATOM 676 C CA . ILE A 1 90 ? -2.103 10.921 25.477 1.00 57.38 90 ILE A CA 1
ATOM 677 C C . ILE A 1 90 ? -2.870 12.235 25.240 1.00 57.38 90 ILE A C 1
ATOM 679 O O . ILE A 1 90 ? -2.923 13.085 26.128 1.00 57.38 90 ILE A O 1
ATOM 683 N N . LEU A 1 91 ? -3.469 12.406 24.058 1.00 53.41 91 LEU A N 1
ATOM 684 C CA . LEU A 1 91 ? -4.116 13.647 23.615 1.00 53.41 91 LEU A CA 1
ATOM 685 C C . LEU A 1 91 ? -5.571 13.829 24.075 1.00 53.41 91 LEU A C 1
ATOM 687 O O . LEU A 1 91 ? -6.163 14.857 23.757 1.00 53.41 91 LEU A O 1
ATOM 691 N N . GLU A 1 92 ? -6.133 12.917 24.876 1.00 52.66 92 GLU A N 1
ATOM 692 C CA . GLU A 1 92 ? -7.491 13.060 25.438 1.00 52.66 92 GLU A CA 1
ATOM 693 C C . GLU A 1 92 ? -7.667 14.313 26.347 1.00 52.66 92 GLU A C 1
ATOM 695 O O . GLU A 1 92 ? -8.782 14.598 26.773 1.00 52.66 92 GLU A O 1
ATOM 700 N N . ASP A 1 93 ? -6.602 15.097 26.606 1.00 47.66 93 ASP A N 1
ATOM 701 C CA . ASP A 1 93 ? -6.604 16.313 27.450 1.00 47.66 93 ASP A CA 1
ATOM 702 C C . ASP A 1 93 ? -5.946 17.568 26.798 1.00 47.66 93 ASP A C 1
ATOM 704 O O . ASP A 1 93 ? -5.614 18.531 27.492 1.00 47.66 93 ASP A O 1
ATOM 708 N N . GLY A 1 94 ? -5.713 17.596 25.473 1.00 51.00 94 GLY A N 1
ATOM 709 C CA . GLY A 1 94 ? -5.004 18.698 24.781 1.00 51.00 94 GLY A CA 1
ATOM 710 C C . GLY A 1 94 ? -5.797 19.366 23.641 1.00 51.00 94 GLY A C 1
ATOM 711 O O . GLY A 1 94 ? -6.523 18.671 22.936 1.00 51.00 94 GLY A O 1
ATOM 712 N N . PRO A 1 95 ? -5.677 20.696 23.417 1.00 48.66 95 PRO A N 1
ATOM 713 C CA . PRO A 1 95 ? -6.520 21.401 22.456 1.00 48.66 95 PRO A CA 1
ATOM 714 C C . PRO A 1 95 ? -6.090 21.159 21.001 1.00 48.66 95 PRO A C 1
ATOM 716 O O . PRO A 1 95 ? -4.937 21.379 20.634 1.00 48.66 95 PRO A O 1
ATOM 719 N N . ASP A 1 96 ? -7.084 20.778 20.200 1.00 54.19 96 ASP A N 1
ATOM 720 C CA . ASP A 1 96 ? -7.281 21.063 18.778 1.00 54.19 96 ASP A CA 1
ATOM 721 C C . ASP A 1 96 ? -6.095 20.829 17.832 1.00 54.19 96 ASP A C 1
ATOM 723 O O . ASP A 1 96 ? -5.374 21.739 17.423 1.00 54.19 96 ASP A O 1
ATOM 727 N N . THR A 1 97 ? -5.993 19.593 17.349 1.00 50.16 97 THR A N 1
ATOM 728 C CA . THR A 1 97 ? -5.596 19.346 15.958 1.00 50.16 97 THR A CA 1
ATOM 729 C C . THR A 1 97 ? -6.755 18.599 15.303 1.00 50.16 97 THR A C 1
ATOM 731 O O . THR A 1 97 ? -7.114 17.523 15.773 1.00 50.16 97 THR A O 1
ATOM 734 N N . GLU A 1 98 ? -7.382 19.173 14.269 1.00 52.12 98 GLU A N 1
ATOM 735 C CA . GLU A 1 98 ? -8.419 18.512 13.456 1.00 52.12 98 GLU A CA 1
ATOM 736 C C . GLU A 1 98 ? -7.783 17.362 12.652 1.00 52.12 98 GLU A C 1
ATOM 738 O O . GLU A 1 98 ? -7.541 17.466 11.453 1.00 52.12 98 GLU A O 1
ATOM 743 N N . VAL A 1 99 ? -7.432 16.271 13.327 1.00 58.38 99 VAL A N 1
ATOM 744 C CA . VAL A 1 99 ? -7.033 15.020 12.682 1.00 58.38 99 VAL A CA 1
ATOM 745 C C . VAL A 1 99 ? -8.319 14.289 12.303 1.00 58.38 99 VAL A C 1
ATOM 747 O O . VAL A 1 99 ? -9.220 14.173 13.135 1.00 58.38 99 VAL A O 1
ATOM 750 N N . SER A 1 100 ? -8.438 13.836 11.047 1.00 64.75 100 SER A N 1
ATOM 751 C CA . SER A 1 100 ? -9.604 13.049 10.626 1.00 64.75 100 SER A CA 1
ATOM 752 C C . SER A 1 100 ? -9.742 11.831 11.534 1.00 64.75 100 SER A C 1
ATOM 754 O O . SER A 1 100 ? -8.795 11.075 11.723 1.00 64.75 100 SER A O 1
ATOM 756 N N . ASP A 1 101 ? -10.935 11.637 12.086 1.00 75.44 101 ASP A N 1
ATOM 757 C CA . ASP A 1 101 ? -11.263 10.484 12.924 1.00 75.44 101 ASP A CA 1
ATOM 758 C C . ASP A 1 101 ? -11.475 9.198 12.103 1.00 75.44 101 ASP A C 1
ATOM 760 O O . ASP A 1 101 ? -11.635 8.115 12.670 1.00 75.44 101 ASP A O 1
ATOM 764 N N . HIS A 1 102 ? -11.543 9.299 10.771 1.00 87.88 102 HIS A N 1
ATOM 765 C CA . HIS A 1 102 ? -11.857 8.162 9.919 1.00 87.88 102 HIS A CA 1
ATOM 766 C C . HIS A 1 102 ? -10.580 7.371 9.573 1.00 87.88 102 HIS A C 1
ATOM 768 O O . HIS A 1 102 ? -9.654 7.922 8.974 1.00 87.88 102 HIS A O 1
ATOM 774 N N . PRO A 1 103 ? -10.513 6.057 9.866 1.00 88.50 103 PRO A N 1
ATOM 775 C CA . PRO A 1 103 ? -9.269 5.289 9.773 1.00 88.50 103 PRO A CA 1
ATOM 776 C C . PRO A 1 103 ? -8.717 5.180 8.350 1.00 88.50 103 PRO A C 1
ATOM 778 O O . PRO A 1 103 ? -7.505 5.095 8.170 1.00 88.50 103 PRO A O 1
ATOM 781 N N . PHE A 1 104 ? -9.578 5.207 7.327 1.00 92.19 104 PHE A N 1
ATOM 782 C CA . PHE A 1 104 ? -9.110 5.251 5.939 1.00 92.19 104 PHE A CA 1
ATOM 783 C C . PHE A 1 104 ? -8.344 6.542 5.632 1.00 92.19 104 PHE A C 1
ATOM 785 O O . PHE A 1 104 ? -7.336 6.472 4.935 1.00 92.19 104 PHE A O 1
ATOM 792 N N . ASP A 1 105 ? -8.786 7.688 6.154 1.00 91.62 105 ASP A N 1
ATOM 793 C CA . ASP A 1 105 ? -8.145 8.977 5.876 1.00 91.62 105 ASP A CA 1
ATOM 794 C C . ASP A 1 105 ? -6.782 9.025 6.569 1.00 91.62 105 ASP A C 1
ATOM 796 O O . ASP A 1 105 ? -5.776 9.273 5.917 1.00 91.62 105 ASP A O 1
ATOM 800 N N . ILE A 1 106 ? -6.730 8.629 7.849 1.00 90.94 106 ILE A N 1
ATOM 801 C CA . ILE A 1 106 ? -5.485 8.518 8.629 1.00 90.94 106 ILE A CA 1
ATOM 802 C C . ILE A 1 106 ? -4.455 7.642 7.899 1.00 90.94 106 ILE A C 1
ATOM 804 O O . ILE A 1 106 ? -3.287 8.004 7.759 1.00 90.94 106 ILE A O 1
ATOM 808 N N . ILE A 1 107 ? -4.875 6.465 7.425 1.00 94.31 107 ILE A N 1
ATOM 809 C CA . ILE A 1 107 ? -3.971 5.541 6.733 1.00 94.31 107 ILE A CA 1
ATOM 810 C C . ILE A 1 107 ? -3.575 6.083 5.354 1.00 94.31 107 ILE A C 1
ATOM 812 O O . ILE A 1 107 ? -2.426 5.904 4.948 1.00 94.31 107 ILE A O 1
ATOM 816 N N . SER A 1 108 ? -4.488 6.747 4.642 1.00 94.00 108 SER A N 1
ATOM 817 C CA . SER A 1 108 ? -4.184 7.384 3.356 1.00 94.00 108 SER A CA 1
ATOM 818 C C . SER A 1 108 ? -3.139 8.487 3.523 1.00 94.00 108 SER A C 1
ATOM 820 O O . SER A 1 108 ? -2.163 8.504 2.776 1.00 94.00 108 SER A O 1
ATOM 822 N N . ASP A 1 109 ? -3.242 9.299 4.576 1.00 92.88 109 ASP A N 1
ATOM 823 C CA . ASP A 1 109 ? -2.236 10.309 4.916 1.00 92.88 109 ASP A CA 1
ATOM 824 C C . ASP A 1 109 ? -0.867 9.670 5.188 1.00 92.88 109 ASP A C 1
ATOM 826 O O . ASP A 1 109 ? 0.165 10.161 4.728 1.00 92.88 109 ASP A O 1
ATOM 830 N N . PHE A 1 110 ? -0.823 8.527 5.884 1.00 94.12 110 PHE A N 1
ATOM 831 C CA . PHE A 1 110 ? 0.438 7.810 6.103 1.00 94.12 110 PHE A CA 1
ATOM 832 C C . PHE A 1 110 ? 1.061 7.314 4.793 1.00 94.12 110 PHE A C 1
ATOM 834 O O . PHE A 1 110 ? 2.286 7.348 4.636 1.00 94.12 110 PHE A O 1
ATOM 841 N N . VAL A 1 111 ? 0.232 6.845 3.857 1.00 96.19 111 VAL A N 1
ATOM 842 C CA . VAL A 1 111 ? 0.662 6.414 2.522 1.00 96.19 111 VAL A CA 1
ATOM 843 C C . VAL A 1 111 ? 1.218 7.596 1.725 1.00 96.19 111 VAL A C 1
ATOM 845 O O . VAL A 1 111 ? 2.296 7.474 1.134 1.00 96.19 111 VAL A O 1
ATOM 848 N N . ASP A 1 112 ? 0.535 8.738 1.750 1.00 92.88 112 ASP A N 1
ATOM 849 C CA . ASP A 1 112 ? 0.935 9.949 1.032 1.00 92.88 112 ASP A CA 1
ATOM 850 C C . ASP A 1 112 ? 2.214 10.573 1.604 1.00 92.88 112 ASP A C 1
ATOM 852 O O . ASP A 1 112 ? 3.107 10.980 0.847 1.00 92.88 112 ASP A O 1
ATOM 856 N N . ASP A 1 113 ? 2.36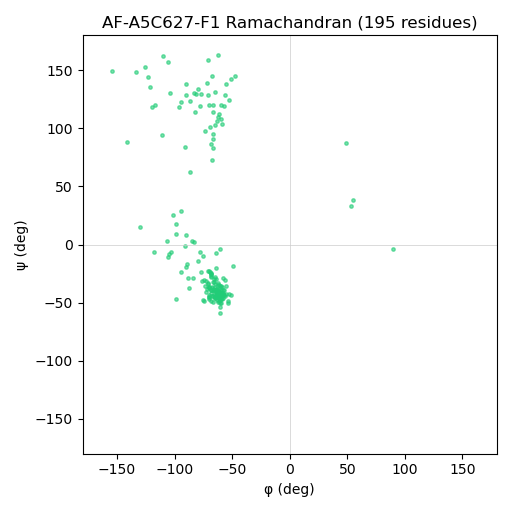3 10.575 2.928 1.00 93.19 113 ASP A N 1
ATOM 857 C CA . ASP A 1 113 ? 3.587 10.983 3.616 1.00 93.19 113 ASP A CA 1
ATOM 858 C C . ASP A 1 113 ? 4.763 10.076 3.246 1.00 93.19 113 ASP A C 1
ATOM 860 O O . ASP A 1 113 ? 5.862 10.555 2.934 1.00 93.19 113 ASP A O 1
ATOM 864 N N . PHE A 1 114 ? 4.541 8.756 3.236 1.00 94.75 114 PHE A N 1
ATOM 865 C CA . PHE A 1 114 ? 5.560 7.802 2.817 1.00 94.75 114 PHE A CA 1
ATOM 866 C C . PHE A 1 114 ? 5.971 8.049 1.364 1.00 94.75 114 PHE A C 1
ATOM 868 O O . PHE A 1 114 ? 7.165 8.188 1.091 1.00 94.75 114 PHE A O 1
ATOM 875 N N . ALA A 1 115 ? 5.019 8.162 0.436 1.00 92.31 115 ALA A N 1
ATOM 876 C CA . ALA A 1 115 ? 5.317 8.427 -0.969 1.00 92.31 115 ALA A CA 1
ATOM 877 C C . ALA A 1 115 ? 6.074 9.754 -1.144 1.00 92.31 115 ALA A C 1
ATOM 879 O O . ALA A 1 115 ? 7.091 9.815 -1.841 1.00 92.31 115 ALA A O 1
ATOM 880 N N . SER A 1 116 ? 5.653 10.799 -0.429 1.00 89.62 116 SER A N 1
ATOM 881 C CA . SER A 1 116 ? 6.317 12.103 -0.429 1.00 89.62 116 SER A CA 1
ATOM 882 C C . SER A 1 116 ? 7.751 12.033 0.099 1.00 89.62 116 SER A C 1
ATOM 884 O O . SER A 1 116 ? 8.629 12.713 -0.439 1.00 89.62 116 SER A O 1
ATOM 886 N N . SER A 1 117 ? 8.030 11.166 1.078 1.00 91.06 117 SER A N 1
ATOM 887 C CA . SER A 1 117 ? 9.388 10.935 1.594 1.00 91.06 117 SER A CA 1
ATOM 888 C C . SER A 1 117 ? 10.346 10.333 0.554 1.00 91.06 117 SER A C 1
ATOM 890 O O . SER A 1 117 ? 11.564 10.451 0.695 1.00 91.06 117 SE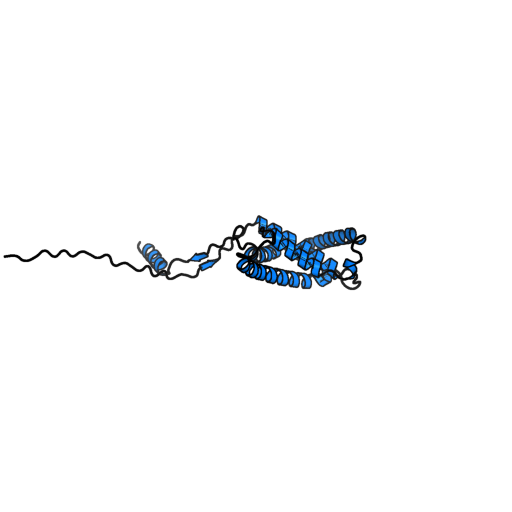R A O 1
ATOM 892 N N . LYS A 1 118 ? 9.818 9.714 -0.514 1.00 90.44 118 LYS A N 1
ATOM 893 C CA . LYS A 1 118 ? 10.601 9.097 -1.600 1.00 90.44 118 LYS A CA 1
ATOM 894 C C . LYS A 1 118 ? 10.906 10.031 -2.761 1.00 90.44 118 LYS A C 1
ATOM 896 O O . LYS A 1 118 ? 11.615 9.633 -3.685 1.00 90.44 118 LYS A O 1
ATOM 901 N N . ARG A 1 119 ? 10.437 11.279 -2.709 1.00 83.75 119 ARG A N 1
ATOM 902 C CA . ARG A 1 119 ? 10.702 12.287 -3.741 1.00 83.75 119 ARG A CA 1
ATOM 903 C C . ARG A 1 119 ? 12.156 12.751 -3.739 1.00 83.75 119 ARG A C 1
ATOM 905 O O . ARG A 1 119 ? 12.638 13.355 -2.783 1.00 83.75 119 ARG A O 1
ATOM 912 N N . ASN A 1 120 ? 12.833 12.553 -4.869 1.00 70.88 120 ASN A N 1
ATOM 913 C CA . ASN A 1 120 ? 14.163 13.109 -5.117 1.00 70.88 120 ASN A CA 1
ATOM 914 C C . ASN A 1 120 ? 14.135 14.640 -5.319 1.00 70.88 120 ASN A C 1
ATOM 916 O O . ASN A 1 120 ? 13.136 15.226 -5.727 1.00 70.88 120 ASN A O 1
ATOM 920 N N . LEU A 1 121 ? 15.272 15.319 -5.120 1.00 62.84 121 LEU A N 1
ATOM 921 C CA . LEU A 1 121 ? 15.387 16.776 -5.329 1.00 62.84 121 LEU A CA 1
ATOM 922 C C . LEU A 1 121 ? 14.989 17.221 -6.750 1.00 62.84 121 LEU A C 1
ATOM 924 O O . LEU A 1 121 ? 14.456 18.315 -6.921 1.00 62.84 121 LEU A O 1
ATOM 928 N N . PHE A 1 122 ? 15.194 16.367 -7.757 1.00 56.53 122 PHE A N 1
ATOM 929 C CA . PHE A 1 122 ? 14.793 16.646 -9.136 1.00 56.53 122 PHE A CA 1
ATOM 930 C C . PHE A 1 122 ? 13.277 16.622 -9.334 1.00 56.53 122 PHE A C 1
ATOM 932 O O . PHE A 1 122 ? 12.775 17.480 -10.053 1.00 56.53 122 PHE A O 1
ATOM 939 N N . SER A 1 123 ? 12.537 15.738 -8.653 1.00 57.22 123 SER A N 1
ATOM 940 C CA . SER A 1 123 ? 11.069 15.730 -8.740 1.00 57.22 123 SER A CA 1
ATOM 941 C C . SER A 1 123 ? 10.439 16.960 -8.074 1.00 57.22 123 SER A C 1
ATOM 943 O O . SER A 1 123 ? 9.361 17.387 -8.478 1.00 57.22 123 SER A O 1
ATOM 945 N N . ARG A 1 124 ? 11.140 17.601 -7.124 1.00 62.00 124 ARG A N 1
ATOM 946 C CA . ARG A 1 124 ? 10.687 18.829 -6.442 1.00 62.00 124 ARG A CA 1
ATOM 947 C C . ARG A 1 124 ? 10.785 20.096 -7.300 1.00 62.00 124 ARG A C 1
ATOM 949 O O . ARG A 1 124 ? 9.988 21.007 -7.112 1.00 62.00 124 ARG A O 1
ATOM 956 N N . VAL A 1 125 ? 11.751 20.178 -8.219 1.00 50.84 125 VAL A N 1
ATOM 957 C CA . VAL A 1 125 ? 12.011 21.391 -9.032 1.00 50.84 125 VAL A CA 1
ATOM 958 C C . VAL A 1 125 ? 11.301 21.338 -10.390 1.00 50.84 125 VAL A C 1
ATOM 960 O O . VAL A 1 125 ? 10.981 22.374 -10.965 1.00 50.84 125 VAL A O 1
ATOM 963 N N . SER A 1 126 ? 10.977 20.145 -10.889 1.00 50.00 126 SER A N 1
ATOM 964 C CA . SER A 1 126 ? 10.237 19.958 -12.144 1.00 50.00 126 SER A CA 1
ATOM 965 C C . SER A 1 126 ? 8.707 19.903 -11.987 1.00 50.00 126 SER A C 1
ATOM 967 O O . SER A 1 126 ? 8.006 19.585 -12.949 1.00 50.00 126 SER A O 1
ATOM 969 N N . GLY A 1 127 ? 8.191 20.194 -10.788 1.00 55.47 127 GLY A N 1
ATOM 970 C CA . GLY A 1 127 ? 6.836 19.860 -10.330 1.00 55.47 127 GLY A CA 1
ATOM 971 C C . GLY A 1 127 ? 5.647 20.506 -11.051 1.00 55.47 127 GLY A C 1
ATOM 972 O O . GLY A 1 127 ? 4.527 20.101 -10.785 1.00 55.47 127 GLY A O 1
ATOM 973 N N . TRP A 1 128 ? 5.842 21.458 -11.972 1.00 49.84 128 TRP A N 1
ATOM 974 C CA . TRP A 1 128 ? 4.726 22.018 -12.759 1.00 49.84 128 TRP A CA 1
ATOM 975 C C . TRP A 1 128 ? 4.609 21.380 -14.151 1.00 49.84 128 TRP A C 1
ATOM 977 O O . TRP A 1 128 ? 3.527 20.985 -14.562 1.00 49.84 128 TRP A O 1
ATOM 987 N N . LEU A 1 129 ? 5.712 21.249 -14.896 1.00 47.47 129 LEU A N 1
ATOM 988 C CA . LEU A 1 129 ? 5.688 20.780 -16.294 1.00 47.47 129 LEU A CA 1
ATOM 989 C C . LEU A 1 129 ? 5.796 19.255 -16.451 1.00 47.47 129 LEU A C 1
ATOM 991 O O . LEU A 1 129 ? 5.511 18.738 -17.526 1.00 47.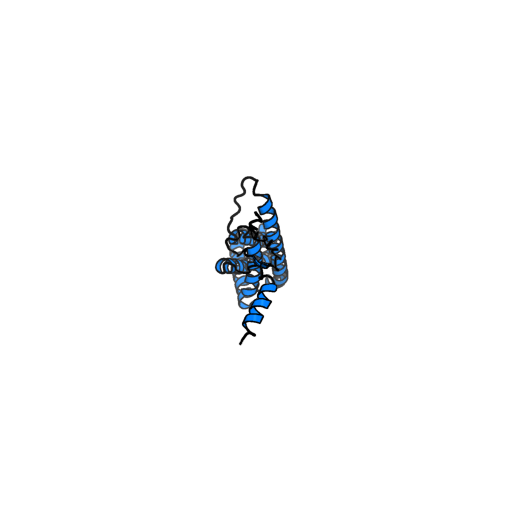47 129 LEU A O 1
ATOM 995 N N . LEU A 1 130 ? 6.234 18.534 -15.413 1.00 53.56 130 LEU A N 1
ATOM 996 C CA . LEU A 1 130 ? 6.351 17.069 -15.435 1.00 53.56 130 LEU A CA 1
ATOM 997 C C . LEU A 1 130 ? 5.273 16.356 -14.611 1.00 53.56 130 LEU A C 1
ATOM 999 O O . LEU A 1 130 ? 5.344 15.132 -14.535 1.00 53.56 130 LEU A O 1
ATOM 1003 N N . SER A 1 131 ? 4.316 17.085 -14.018 1.00 58.47 131 SER A N 1
ATOM 1004 C CA . SER A 1 131 ? 3.236 16.486 -13.217 1.00 58.47 131 SER A CA 1
ATOM 1005 C C . SER A 1 131 ? 2.405 15.535 -14.074 1.00 58.47 131 SER A C 1
ATOM 1007 O O . SER A 1 131 ? 2.463 14.339 -13.841 1.00 58.47 131 SER A O 1
ATOM 1009 N N . GLU A 1 132 ? 1.796 16.007 -15.169 1.00 59.50 132 GLU A N 1
ATOM 1010 C CA . GLU A 1 132 ? 0.957 15.154 -16.035 1.00 59.50 132 GLU A CA 1
ATOM 1011 C C . GLU A 1 132 ? 1.694 13.875 -16.480 1.00 59.50 132 GLU A C 1
ATOM 1013 O O . GLU A 1 132 ? 1.186 12.768 -16.350 1.00 59.50 132 GLU A O 1
ATOM 1018 N N . ARG A 1 133 ? 2.977 13.995 -16.852 1.00 77.81 133 ARG A N 1
ATOM 1019 C CA . ARG A 1 133 ? 3.820 12.843 -17.215 1.00 77.81 133 ARG A CA 1
ATOM 1020 C C . ARG A 1 133 ? 4.158 11.923 -16.032 1.00 77.81 133 ARG A C 1
ATOM 1022 O O . ARG A 1 133 ? 4.523 10.767 -16.240 1.00 77.81 133 ARG A O 1
ATOM 1029 N N . ARG A 1 134 ? 4.178 12.439 -14.807 1.00 86.44 134 ARG A N 1
ATOM 1030 C CA . ARG A 1 134 ? 4.402 11.664 -13.584 1.00 86.44 134 ARG A CA 1
ATOM 1031 C C . ARG A 1 134 ? 3.156 10.859 -13.244 1.00 86.44 134 ARG A C 1
ATOM 1033 O O . ARG A 1 134 ? 3.306 9.670 -12.992 1.00 86.44 134 ARG A O 1
ATOM 1040 N N . GLU A 1 135 ? 1.981 11.481 -13.252 1.00 89.19 135 GLU A N 1
ATOM 1041 C CA . GLU A 1 135 ? 0.715 10.788 -13.001 1.00 89.19 135 GLU A CA 1
ATOM 1042 C C . GLU A 1 135 ? 0.505 9.653 -14.017 1.00 89.19 135 GLU A C 1
ATOM 1044 O O . GLU A 1 135 ? 0.321 8.512 -13.600 1.00 89.19 135 GLU A O 1
ATOM 1049 N N . ASP A 1 136 ? 0.731 9.906 -15.314 1.00 90.88 136 ASP A N 1
ATOM 1050 C CA . ASP A 1 136 ? 0.674 8.865 -16.356 1.00 90.88 136 ASP A CA 1
ATOM 1051 C C . ASP A 1 136 ? 1.621 7.687 -16.062 1.00 90.88 136 ASP A C 1
ATOM 1053 O O . ASP A 1 136 ? 1.249 6.521 -16.169 1.00 90.88 136 ASP A O 1
ATOM 1057 N N . LYS A 1 137 ? 2.861 7.970 -15.637 1.00 91.31 137 LYS A N 1
ATOM 1058 C CA . LYS A 1 137 ? 3.834 6.922 -15.277 1.00 91.31 137 LYS A CA 1
ATOM 1059 C C . LYS A 1 137 ? 3.409 6.116 -14.058 1.00 91.31 137 LYS A C 1
ATOM 1061 O O . LYS A 1 137 ? 3.783 4.950 -13.955 1.00 91.31 137 LYS A O 1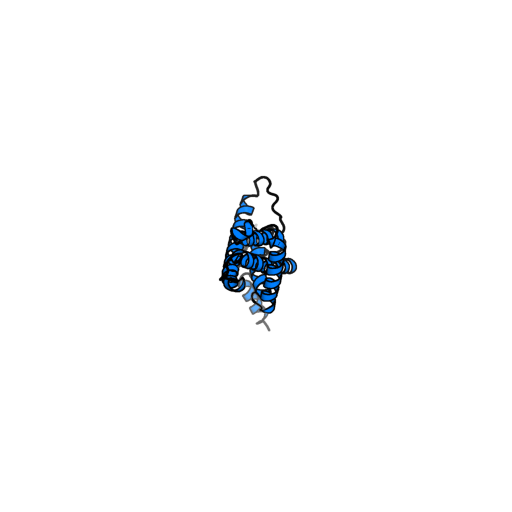
ATOM 1066 N N . ILE A 1 138 ? 2.730 6.748 -13.103 1.00 94.75 138 ILE A N 1
ATOM 1067 C CA . ILE A 1 138 ? 2.209 6.058 -11.925 1.00 94.75 138 ILE A CA 1
ATOM 1068 C C . ILE A 1 138 ? 1.097 5.119 -12.370 1.00 94.75 138 ILE A C 1
ATOM 1070 O O . ILE A 1 138 ? 1.168 3.941 -12.037 1.00 94.75 138 ILE A O 1
ATOM 1074 N N . ASP A 1 139 ? 0.145 5.596 -13.168 1.00 95.81 139 ASP A N 1
ATOM 1075 C CA . ASP A 1 139 ? -0.976 4.788 -13.654 1.00 95.81 139 ASP A CA 1
ATOM 1076 C C . ASP A 1 139 ? -0.511 3.622 -14.539 1.00 95.81 139 ASP A C 1
ATOM 1078 O O . ASP A 1 139 ? -0.974 2.489 -14.366 1.00 95.81 139 ASP A O 1
ATOM 1082 N N . ASP A 1 140 ? 0.454 3.861 -15.432 1.00 96.12 140 ASP A N 1
ATOM 1083 C CA . ASP A 1 140 ? 1.097 2.818 -16.238 1.00 96.12 140 ASP A CA 1
ATOM 1084 C C . ASP A 1 140 ? 1.772 1.768 -15.345 1.00 96.12 140 ASP A C 1
ATOM 1086 O O . ASP A 1 140 ? 1.631 0.561 -15.562 1.00 96.12 140 ASP A O 1
ATOM 1090 N N . PHE A 1 141 ? 2.485 2.210 -14.305 1.00 96.81 141 PHE A N 1
ATOM 1091 C CA . PHE A 1 141 ? 3.191 1.302 -13.409 1.00 96.81 141 PHE A CA 1
ATOM 1092 C C . PHE A 1 141 ? 2.242 0.538 -12.476 1.00 96.81 141 PHE A C 1
ATOM 1094 O O . PHE A 1 141 ? 2.455 -0.648 -12.233 1.00 96.81 141 PHE A O 1
ATOM 1101 N N . VAL A 1 142 ? 1.154 1.157 -12.004 1.00 98.00 142 VAL A N 1
ATOM 1102 C CA . VAL A 1 142 ? 0.083 0.467 -11.264 1.00 98.00 142 VAL A CA 1
ATOM 1103 C C . VAL A 1 142 ? -0.512 -0.645 -12.124 1.00 98.00 142 VAL A C 1
ATOM 1105 O O . VAL A 1 142 ? -0.643 -1.776 -11.652 1.00 98.00 142 VAL A O 1
ATOM 1108 N N . GLN A 1 143 ? -0.817 -0.359 -13.394 1.00 97.56 143 GLN A N 1
ATOM 1109 C CA . GLN A 1 143 ? -1.312 -1.371 -14.328 1.00 97.56 143 GLN A CA 1
ATOM 1110 C C . GLN A 1 143 ? -0.300 -2.501 -14.533 1.00 97.56 143 GLN A C 1
ATOM 1112 O O . GLN A 1 143 ? -0.673 -3.673 -14.469 1.00 97.56 143 GLN A O 1
ATOM 1117 N N . GLU A 1 144 ? 0.983 -2.181 -14.721 1.00 97.25 144 GLU A N 1
ATOM 1118 C CA . GLU A 1 144 ? 2.049 -3.182 -14.824 1.00 97.25 144 GLU A CA 1
ATOM 1119 C C . GLU A 1 144 ? 2.105 -4.078 -13.572 1.00 97.25 144 GLU A C 1
ATOM 1121 O O . GLU A 1 144 ? 2.218 -5.302 -13.682 1.00 97.25 144 GLU A O 1
ATOM 1126 N N . MET A 1 145 ? 1.993 -3.495 -12.376 1.00 97.25 145 MET A N 1
ATOM 1127 C CA . MET A 1 145 ? 2.006 -4.233 -11.111 1.00 97.25 145 MET A CA 1
ATOM 1128 C C . MET A 1 145 ? 0.790 -5.157 -10.956 1.00 97.25 145 MET A C 1
ATOM 1130 O O . MET A 1 145 ? 0.955 -6.281 -10.476 1.00 97.25 145 MET A O 1
ATOM 1134 N N . GLU A 1 146 ? -0.405 -4.718 -11.362 1.00 96.62 146 GLU A N 1
ATOM 1135 C CA . GLU A 1 146 ? -1.626 -5.540 -11.347 1.00 96.62 146 GLU A CA 1
ATOM 1136 C C . GLU A 1 146 ? -1.522 -6.703 -12.347 1.00 96.62 146 GLU A C 1
ATOM 1138 O O . GLU A 1 146 ? -1.713 -7.862 -11.972 1.00 96.62 146 GLU A O 1
ATOM 1143 N N . ILE A 1 147 ? -1.127 -6.427 -13.598 1.00 96.81 147 ILE A N 1
ATOM 1144 C CA . ILE A 1 147 ? -0.969 -7.446 -14.653 1.00 96.81 147 ILE A CA 1
ATOM 1145 C C . ILE A 1 147 ? 0.036 -8.520 -14.228 1.00 96.81 147 ILE A C 1
ATOM 1147 O O . ILE A 1 147 ? -0.204 -9.715 -14.405 1.00 96.81 147 ILE A O 1
ATOM 1151 N N . ASN A 1 148 ? 1.146 -8.105 -13.617 1.00 95.94 148 ASN A N 1
ATOM 1152 C CA . ASN A 1 148 ? 2.187 -9.016 -13.150 1.00 95.94 148 ASN A CA 1
ATOM 1153 C C . ASN A 1 148 ? 1.893 -9.634 -11.775 1.00 95.94 148 ASN A C 1
ATOM 1155 O O . ASN A 1 148 ? 2.729 -10.374 -11.253 1.00 95.94 148 ASN A O 1
ATOM 1159 N N . SER A 1 149 ? 0.736 -9.343 -11.164 1.00 95.75 149 SER A N 1
ATOM 1160 C CA . SER A 1 149 ? 0.377 -9.816 -9.819 1.00 95.75 149 SER A CA 1
ATOM 1161 C C . SER A 1 149 ? 1.446 -9.499 -8.761 1.00 95.75 149 SER A C 1
ATOM 1163 O O . SER A 1 149 ? 1.663 -10.258 -7.812 1.00 95.75 149 SER A O 1
ATOM 1165 N N . PHE A 1 150 ? 2.129 -8.363 -8.919 1.00 97.25 150 PHE A N 1
ATOM 1166 C CA . PHE A 1 150 ? 3.281 -7.974 -8.109 1.00 97.25 150 PHE A CA 1
ATOM 1167 C C . PHE A 1 150 ? 2.936 -7.849 -6.618 1.00 97.25 150 PHE A C 1
ATOM 1169 O O . PHE A 1 150 ? 3.746 -8.200 -5.754 1.00 97.25 150 PHE A O 1
ATOM 1176 N N . TRP A 1 151 ? 1.740 -7.337 -6.308 1.00 97.38 151 TRP A N 1
ATOM 1177 C CA . TRP A 1 151 ? 1.220 -7.251 -4.946 1.00 97.38 151 TRP A CA 1
ATOM 1178 C C . TRP A 1 151 ? -0.281 -7.547 -4.914 1.00 97.38 151 TRP A C 1
ATOM 1180 O O . TRP A 1 151 ? -1.133 -6.663 -5.009 1.00 97.38 151 TRP A O 1
ATOM 1190 N N . LEU A 1 152 ? -0.587 -8.837 -4.779 1.00 97.00 152 LEU A N 1
ATOM 1191 C CA . LEU A 1 152 ? -1.952 -9.360 -4.726 1.00 97.00 152 LEU A CA 1
ATOM 1192 C C . LEU A 1 152 ? -2.822 -8.628 -3.696 1.00 97.00 152 LEU A C 1
ATOM 1194 O O . LEU A 1 152 ? -2.361 -8.316 -2.594 1.00 97.00 152 LEU A O 1
ATOM 1198 N N . LEU A 1 153 ? -4.093 -8.416 -4.045 1.00 95.94 153 LEU A N 1
ATOM 1199 C CA . LEU A 1 153 ? -5.069 -7.733 -3.197 1.00 95.94 153 LEU A CA 1
ATOM 1200 C C . LEU A 1 153 ? -5.194 -8.382 -1.812 1.00 95.94 153 LEU A C 1
ATOM 1202 O O . LEU A 1 153 ? -5.165 -7.664 -0.823 1.00 95.94 153 LEU A O 1
ATOM 1206 N N . ASP A 1 154 ? -5.219 -9.713 -1.713 1.00 95.56 154 ASP A N 1
ATOM 1207 C CA . ASP A 1 154 ? -5.314 -10.412 -0.419 1.00 95.56 154 ASP A CA 1
ATOM 1208 C C . ASP A 1 154 ? -4.122 -10.111 0.499 1.00 95.56 154 ASP A C 1
ATOM 1210 O O . ASP A 1 154 ? -4.262 -9.972 1.714 1.00 95.56 154 ASP A O 1
ATOM 1214 N N . ARG A 1 155 ? -2.926 -9.947 -0.083 1.00 96.56 155 ARG A N 1
ATOM 1215 C CA . ARG A 1 155 ? -1.735 -9.549 0.679 1.00 96.56 155 ARG A CA 1
ATOM 1216 C C . ARG A 1 155 ? -1.836 -8.100 1.138 1.00 96.56 155 ARG A C 1
ATOM 1218 O O . ARG A 1 155 ? -1.389 -7.793 2.235 1.00 96.56 155 ARG A O 1
ATOM 1225 N N . ARG A 1 156 ? -2.405 -7.219 0.311 1.00 97.38 156 ARG A N 1
ATOM 1226 C CA . ARG A 1 156 ? -2.689 -5.825 0.681 1.00 97.38 156 ARG A CA 1
ATOM 1227 C C . ARG A 1 156 ? -3.756 -5.753 1.776 1.00 97.38 156 ARG A C 1
ATOM 1229 O O . ARG A 1 156 ? -3.586 -4.989 2.716 1.00 97.38 156 ARG A O 1
ATOM 1236 N N . ALA A 1 157 ? -4.782 -6.598 1.710 1.00 96.44 157 ALA A N 1
ATOM 1237 C CA . ALA A 1 157 ? -5.844 -6.694 2.706 1.00 96.44 157 ALA A CA 1
ATOM 1238 C C . ALA A 1 157 ? -5.320 -7.131 4.082 1.00 96.44 157 ALA A C 1
ATOM 1240 O O . ALA A 1 157 ? -5.710 -6.549 5.087 1.00 96.44 157 ALA A O 1
ATOM 1241 N N . ALA A 1 158 ? -4.385 -8.083 4.137 1.00 95.31 158 ALA A N 1
ATOM 1242 C CA . ALA A 1 158 ? -3.754 -8.476 5.399 1.00 95.31 158 ALA A CA 1
ATOM 1243 C C . ALA A 1 158 ? -2.990 -7.312 6.061 1.00 95.31 158 ALA A C 1
ATOM 1245 O O . ALA A 1 158 ? -3.079 -7.119 7.269 1.00 95.31 158 ALA A O 1
ATOM 1246 N N . ILE A 1 159 ? -2.276 -6.498 5.273 1.00 96.19 159 ILE A N 1
ATOM 1247 C CA . ILE A 1 159 ? -1.627 -5.283 5.790 1.00 96.19 159 ILE A CA 1
ATOM 1248 C C . ILE A 1 159 ? -2.677 -4.254 6.217 1.00 96.19 159 ILE A C 1
ATOM 1250 O O . ILE A 1 159 ? -2.571 -3.688 7.300 1.00 96.19 159 ILE A O 1
ATOM 1254 N N . ALA A 1 160 ? -3.716 -4.048 5.408 1.00 95.88 160 ALA A N 1
ATOM 1255 C CA . ALA A 1 160 ? -4.808 -3.132 5.714 1.00 95.88 160 ALA A CA 1
ATOM 1256 C C . ALA A 1 160 ? -5.510 -3.469 7.038 1.00 95.88 160 ALA A C 1
ATOM 1258 O O . ALA A 1 160 ? -5.817 -2.558 7.796 1.00 95.88 160 ALA A O 1
ATOM 1259 N N . GLN A 1 161 ? -5.715 -4.751 7.352 1.00 93.81 161 GLN A N 1
ATOM 1260 C CA . GLN A 1 161 ? -6.265 -5.190 8.639 1.00 93.81 161 GLN A CA 1
ATOM 1261 C C . GLN A 1 161 ? -5.365 -4.790 9.814 1.00 93.81 161 GLN A C 1
ATOM 1263 O O . GLN A 1 161 ? -5.858 -4.254 10.805 1.00 93.81 161 GLN A O 1
ATOM 1268 N N . THR A 1 162 ? -4.048 -4.993 9.693 1.00 92.19 162 THR A N 1
ATOM 1269 C CA . THR A 1 162 ? -3.078 -4.569 10.717 1.00 92.19 162 THR A CA 1
ATOM 1270 C C . THR A 1 162 ? -3.117 -3.058 10.931 1.00 92.19 162 THR A C 1
ATOM 1272 O O . THR A 1 162 ? -3.181 -2.602 12.068 1.00 92.19 162 THR A O 1
ATOM 1275 N N . LEU A 1 163 ? -3.125 -2.279 9.846 1.00 92.94 163 LEU A N 1
ATOM 1276 C CA . LEU A 1 163 ? -3.184 -0.819 9.926 1.00 92.94 163 LEU A CA 1
ATOM 1277 C C . LEU A 1 163 ? -4.514 -0.342 10.522 1.00 92.94 163 LEU A C 1
ATOM 1279 O O . LEU A 1 163 ? -4.514 0.531 11.385 1.00 92.94 163 LEU A O 1
ATOM 1283 N N . LEU A 1 164 ? -5.634 -0.940 10.105 1.00 91.56 164 LEU A N 1
ATOM 1284 C CA . LEU A 1 164 ? -6.972 -0.596 10.584 1.00 91.56 164 LEU A CA 1
ATOM 1285 C C . LEU A 1 164 ? -7.124 -0.864 12.081 1.00 91.56 164 LEU A C 1
ATOM 1287 O O . LEU A 1 164 ? -7.661 -0.018 12.784 1.00 91.56 164 LEU A O 1
ATOM 1291 N N . LYS A 1 165 ? -6.599 -1.988 12.578 1.00 88.31 165 LYS A N 1
ATOM 1292 C CA . LYS A 1 165 ? -6.609 -2.312 14.012 1.00 88.31 165 LYS A CA 1
ATOM 1293 C C . LYS A 1 165 ? -5.959 -1.219 14.867 1.00 88.31 165 LYS A C 1
ATOM 1295 O O . LYS A 1 165 ? -6.401 -0.964 15.979 1.00 88.31 165 LYS A O 1
ATOM 1300 N N . ASN A 1 166 ? -4.918 -0.579 14.341 1.00 86.44 166 ASN A N 1
ATOM 1301 C CA . ASN A 1 166 ? -4.191 0.473 15.042 1.00 86.44 166 ASN A CA 1
ATOM 1302 C C . ASN A 1 166 ? -4.819 1.863 14.819 1.00 86.44 166 ASN A C 1
ATOM 1304 O O . ASN A 1 166 ? -4.870 2.674 15.735 1.00 86.44 166 ASN A O 1
ATOM 1308 N N . ALA A 1 167 ? -5.318 2.156 13.616 1.00 86.19 167 ALA A N 1
ATOM 1309 C CA . ALA A 1 167 ? -5.917 3.456 13.304 1.00 86.19 167 ALA A CA 1
ATOM 1310 C C . ALA A 1 167 ? -7.332 3.626 13.893 1.00 86.19 167 ALA A C 1
ATOM 1312 O O . ALA A 1 167 ? -7.721 4.734 14.251 1.00 86.19 167 ALA A O 1
ATOM 1313 N N . ASP A 1 168 ? -8.107 2.546 14.021 1.00 81.00 168 ASP A N 1
ATOM 1314 C CA . ASP A 1 168 ? -9.466 2.566 14.572 1.00 81.00 168 ASP A CA 1
ATOM 1315 C C . ASP A 1 168 ? -9.468 2.441 16.105 1.00 81.00 168 ASP A C 1
ATOM 1317 O O . ASP A 1 168 ? -10.018 1.508 16.684 1.00 81.00 168 ASP A O 1
ATOM 1321 N N . PHE A 1 169 ? -8.867 3.411 16.793 1.00 72.94 169 PHE A N 1
ATOM 1322 C CA . PHE A 1 169 ? -8.779 3.431 18.260 1.00 72.94 169 PHE A CA 1
ATOM 1323 C C . PHE A 1 169 ? -10.153 3.399 18.963 1.00 72.94 169 PHE A C 1
ATOM 1325 O O . PHE A 1 169 ? -10.287 2.869 20.068 1.00 72.94 169 PHE A O 1
ATOM 1332 N N . LYS A 1 170 ? -11.197 3.927 18.305 1.00 74.81 170 LYS A N 1
ATOM 1333 C CA . LYS A 1 170 ? -12.593 3.909 18.780 1.00 74.81 170 LYS A CA 1
ATOM 1334 C C . LYS A 1 170 ? -13.277 2.550 18.575 1.00 74.81 170 LYS A C 1
ATOM 1336 O O . LYS A 1 170 ? -14.384 2.366 19.076 1.00 74.81 170 LYS A O 1
ATOM 1341 N N . ASN A 1 171 ? -12.637 1.596 17.892 1.00 76.75 171 ASN A N 1
ATOM 1342 C CA . ASN A 1 171 ? -13.163 0.261 17.575 1.00 76.75 171 ASN A CA 1
ATOM 1343 C C . ASN A 1 171 ? -14.517 0.307 16.841 1.00 76.75 171 ASN A C 1
ATOM 1345 O O . ASN A 1 171 ? -15.431 -0.467 17.131 1.00 76.75 171 ASN A O 1
ATOM 1349 N N . THR A 1 172 ? -14.679 1.278 15.940 1.00 78.56 172 THR A N 1
ATOM 1350 C CA . THR A 1 172 ? -15.912 1.472 15.160 1.00 78.56 172 THR A CA 1
ATOM 1351 C C . THR A 1 172 ? -15.940 0.581 13.917 1.00 78.56 172 THR A C 1
ATOM 1353 O O . THR A 1 172 ? -17.007 0.167 13.470 1.00 78.56 172 THR A O 1
ATOM 1356 N N . PHE A 1 173 ? -14.766 0.260 13.377 1.00 76.19 173 PHE A N 1
ATOM 1357 C CA . PHE A 1 173 ? -14.555 -0.461 12.122 1.00 76.19 173 PHE A CA 1
ATOM 1358 C C . PHE A 1 173 ? -13.833 -1.803 12.309 1.00 76.19 173 PHE A C 1
ATOM 1360 O O . PHE A 1 173 ? -13.721 -2.584 11.360 1.00 76.19 173 PHE A O 1
ATOM 1367 N N . HIS A 1 174 ? -13.372 -2.106 13.522 1.00 81.00 174 HIS A N 1
ATOM 1368 C CA . HIS A 1 174 ? -12.913 -3.429 13.915 1.00 81.00 174 HIS A CA 1
ATOM 1369 C C . HIS A 1 174 ? -13.480 -3.853 15.273 1.00 81.00 174 HIS A C 1
ATOM 1371 O O . HIS A 1 174 ? -13.753 -3.050 16.163 1.00 81.00 174 HIS A O 1
ATOM 1377 N N . CYS A 1 175 ? -13.684 -5.157 15.422 1.00 76.00 175 CYS A N 1
ATOM 1378 C CA . CYS A 1 175 ? -14.256 -5.740 16.622 1.00 76.00 175 CYS A CA 1
ATOM 1379 C C . CYS A 1 175 ? -13.215 -5.824 17.749 1.00 76.00 175 CYS A C 1
ATOM 1381 O O . CYS A 1 175 ? -12.237 -6.553 17.641 1.00 76.00 175 CYS A O 1
ATOM 1383 N N . ASN A 1 176 ? -13.470 -5.154 18.874 1.00 67.69 176 ASN A N 1
ATOM 1384 C CA . ASN A 1 176 ? -12.618 -5.221 20.074 1.00 67.69 176 ASN A CA 1
ATOM 1385 C C . ASN A 1 176 ? -13.153 -6.198 21.141 1.00 67.69 176 ASN A C 1
ATOM 1387 O O . ASN A 1 176 ? -12.817 -6.123 22.323 1.00 67.69 176 ASN A O 1
ATOM 1391 N N . MET A 1 177 ? -14.057 -7.107 20.757 1.00 66.50 177 MET A N 1
ATOM 1392 C CA . MET A 1 177 ? -14.541 -8.121 21.692 1.00 66.50 177 MET A CA 1
ATOM 1393 C C . MET A 1 177 ? -13.446 -9.148 21.969 1.00 66.50 177 M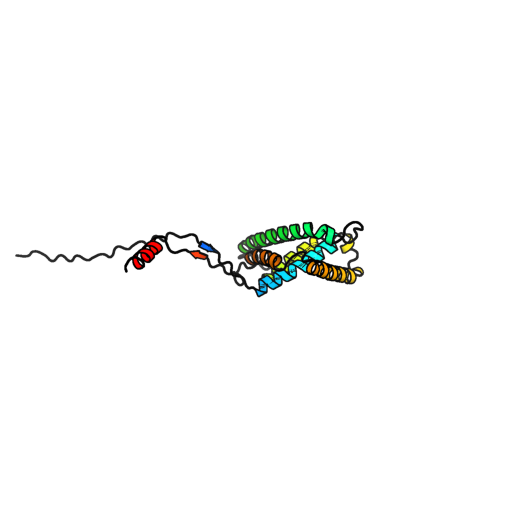ET A C 1
ATOM 1395 O O . MET A 1 177 ? -12.753 -9.609 21.069 1.00 66.50 177 MET A O 1
ATOM 1399 N N . ASN A 1 178 ? -13.342 -9.544 23.232 1.00 61.69 178 ASN A N 1
ATOM 1400 C CA . ASN A 1 178 ? -12.479 -10.625 23.672 1.00 61.69 178 ASN A CA 1
ATOM 1401 C C . ASN A 1 178 ? -13.361 -11.727 24.257 1.00 61.69 178 ASN A C 1
ATOM 1403 O O . ASN A 1 178 ? -14.100 -11.493 25.214 1.00 61.69 178 ASN A O 1
ATOM 1407 N N . PHE A 1 179 ? -13.303 -12.928 23.683 1.00 61.16 179 PHE A N 1
ATOM 1408 C CA . PHE A 1 179 ? -14.112 -14.055 24.148 1.00 61.16 179 PHE A CA 1
ATOM 1409 C C . PHE A 1 179 ? -13.311 -14.899 25.134 1.00 61.16 179 PHE A C 1
ATOM 1411 O O . PHE A 1 179 ? -12.237 -15.394 24.793 1.00 61.16 179 PHE A O 1
ATOM 1418 N N . SER A 1 180 ? -13.830 -15.085 26.349 1.00 62.34 180 SER A N 1
ATOM 1419 C CA . SER A 1 180 ? -13.276 -16.042 27.305 1.00 62.34 180 SER A CA 1
ATOM 1420 C C . SER A 1 180 ? -13.821 -17.441 27.020 1.00 62.34 180 SER A C 1
ATOM 1422 O O . SER A 1 180 ? -15.028 -17.649 26.881 1.00 62.34 180 SER A O 1
ATOM 1424 N N . ILE A 1 181 ? -12.931 -18.432 26.939 1.00 60.81 181 ILE A N 1
ATOM 1425 C CA . ILE A 1 181 ? -13.360 -19.835 26.933 1.00 60.81 181 ILE A CA 1
ATOM 1426 C C . ILE A 1 181 ? -13.869 -20.179 28.339 1.00 60.81 181 ILE A C 1
ATOM 1428 O O . ILE A 1 181 ? -13.175 -19.935 29.328 1.00 60.81 181 ILE A O 1
ATOM 1432 N N . LEU A 1 182 ? -15.080 -20.748 28.416 1.00 49.66 182 LEU A N 1
ATOM 1433 C CA . LEU A 1 182 ? -15.697 -21.234 29.656 1.00 49.66 182 LEU A CA 1
ATOM 1434 C C . LEU A 1 182 ? -14.713 -22.093 30.474 1.00 49.66 182 LEU A C 1
ATOM 1436 O O . LEU A 1 182 ? -13.929 -22.852 29.893 1.00 49.66 182 LEU A O 1
ATOM 1440 N N . PRO A 1 183 ? -14.760 -22.024 31.819 1.00 55.56 183 PRO A N 1
ATOM 1441 C CA . PRO A 1 183 ? -13.832 -22.760 32.665 1.00 55.56 183 PRO A CA 1
ATOM 1442 C C . PRO A 1 183 ? -13.877 -24.254 32.332 1.00 55.56 183 PRO A C 1
ATOM 1444 O O . PRO A 1 183 ? -14.949 -24.836 32.149 1.00 55.56 183 PRO A O 1
ATOM 1447 N N . LYS A 1 184 ? -12.693 -24.884 32.285 1.00 53.19 184 LYS A N 1
ATOM 1448 C CA . LYS A 1 184 ? -12.469 -26.297 31.907 1.00 53.19 184 LYS A CA 1
ATOM 1449 C C . LYS A 1 184 ? -13.384 -27.300 32.636 1.00 53.19 184 LYS A C 1
ATOM 1451 O O . LYS A 1 184 ? -13.579 -28.410 32.151 1.00 53.19 184 LYS A O 1
ATOM 1456 N N . ASN A 1 185 ? -13.991 -26.902 33.754 1.00 52.19 185 ASN A N 1
ATOM 1457 C CA . ASN A 1 185 ? -14.936 -27.706 34.524 1.00 52.19 185 ASN A CA 1
ATOM 1458 C C . ASN A 1 185 ? -16.304 -27.912 33.840 1.00 52.19 185 ASN A C 1
ATOM 1460 O O . ASN A 1 185 ? -16.954 -28.915 34.124 1.00 52.19 185 ASN A O 1
ATOM 1464 N N . LEU A 1 186 ? -16.730 -27.052 32.901 1.00 51.97 186 LEU A N 1
ATOM 1465 C CA . LEU A 1 186 ? -17.971 -27.282 32.137 1.00 51.97 186 LEU A CA 1
ATOM 1466 C C . LEU A 1 186 ? -17.819 -28.327 31.020 1.00 51.97 186 LEU A C 1
ATOM 1468 O O . LEU A 1 186 ? -18.804 -28.974 30.666 1.00 51.97 186 LEU A O 1
ATOM 1472 N N . MET A 1 187 ? -16.604 -28.566 30.508 1.00 48.06 187 MET A N 1
ATOM 1473 C CA . MET A 1 187 ? -16.383 -29.653 29.541 1.00 48.06 187 MET A CA 1
ATOM 1474 C C . MET A 1 187 ? -16.551 -31.046 30.166 1.00 48.06 187 MET A C 1
ATOM 1476 O O . MET A 1 187 ? -16.941 -31.978 29.467 1.00 48.06 187 MET A O 1
ATOM 1480 N N . SER A 1 188 ? -16.344 -31.181 31.480 1.00 49.28 188 SER A N 1
ATOM 1481 C CA . SER A 1 188 ? -16.578 -32.442 32.199 1.00 49.28 188 SER A CA 1
ATOM 1482 C C . SER A 1 188 ? -18.076 -32.758 32.338 1.00 49.28 188 SER A C 1
ATOM 1484 O O . SER A 1 188 ? -18.499 -33.896 32.144 1.00 49.28 188 SER A O 1
ATOM 1486 N N . ILE A 1 189 ? -18.917 -31.741 32.573 1.00 49.62 189 ILE A N 1
ATOM 1487 C CA . ILE A 1 189 ? -20.376 -31.922 32.699 1.00 49.62 189 ILE A CA 1
ATOM 1488 C C . ILE A 1 189 ? -20.996 -32.331 31.352 1.00 49.62 189 ILE A C 1
ATOM 1490 O O . ILE A 1 189 ? -21.869 -33.199 31.311 1.00 49.62 189 ILE A O 1
ATOM 1494 N N . ALA A 1 190 ? -20.495 -31.786 30.238 1.00 44.88 190 ALA A N 1
ATOM 1495 C CA . ALA A 1 190 ? -20.930 -32.189 28.901 1.00 44.88 190 ALA A CA 1
ATOM 1496 C C . ALA A 1 190 ? -20.536 -33.641 28.554 1.00 44.88 190 ALA A C 1
ATOM 1498 O O . ALA A 1 190 ? -21.293 -34.328 27.873 1.00 44.88 190 ALA A O 1
ATOM 1499 N N . GLN A 1 191 ? -19.403 -34.148 29.058 1.00 46.53 191 GLN A N 1
ATOM 1500 C CA . GLN A 1 191 ? -19.010 -35.551 28.859 1.00 46.53 191 GLN A CA 1
ATOM 1501 C C . GLN A 1 191 ? -19.849 -36.535 29.689 1.00 46.53 191 GLN A C 1
ATOM 1503 O O . GLN A 1 191 ? -20.126 -37.636 29.216 1.00 46.53 191 GLN A O 1
ATOM 1508 N N . ILE A 1 192 ? -20.321 -36.143 30.877 1.00 48.81 192 ILE A N 1
ATOM 1509 C CA . ILE A 1 192 ? -21.198 -36.991 31.706 1.00 48.81 192 ILE A CA 1
ATOM 1510 C C . ILE A 1 192 ? -22.602 -37.114 31.089 1.00 48.81 192 ILE A C 1
ATOM 1512 O O . ILE A 1 192 ? -23.199 -38.186 31.148 1.00 48.81 192 ILE A O 1
ATOM 1516 N N . ALA A 1 193 ? -23.107 -36.072 30.419 1.00 48.19 193 ALA A N 1
ATOM 1517 C CA . ALA A 1 193 ? -24.393 -36.133 29.716 1.00 48.19 193 ALA A CA 1
ATOM 1518 C C . ALA A 1 193 ? -24.368 -37.023 28.452 1.00 48.19 193 ALA A C 1
ATOM 1520 O O . ALA A 1 193 ? -25.412 -37.518 28.037 1.00 48.19 193 ALA A O 1
ATOM 1521 N N . VAL A 1 194 ? -23.192 -37.257 27.854 1.00 49.44 194 VAL A N 1
ATOM 1522 C CA . VAL A 1 194 ? -23.027 -38.101 26.652 1.00 49.44 194 VAL A CA 1
ATOM 1523 C C . VAL A 1 194 ? -22.770 -39.579 26.996 1.00 49.44 194 VAL A C 1
ATOM 1525 O O . VAL A 1 194 ? -23.020 -40.446 26.168 1.00 49.44 194 VAL A O 1
ATOM 1528 N N . LEU A 1 195 ? -22.336 -39.891 28.222 1.00 47.97 195 LEU A N 1
ATOM 1529 C CA . LEU A 1 195 ? -22.096 -41.264 28.709 1.00 47.97 195 LEU A CA 1
ATOM 1530 C C . LEU A 1 195 ? -23.253 -41.840 29.552 1.00 47.97 195 LEU A C 1
ATOM 1532 O O . LEU A 1 195 ? 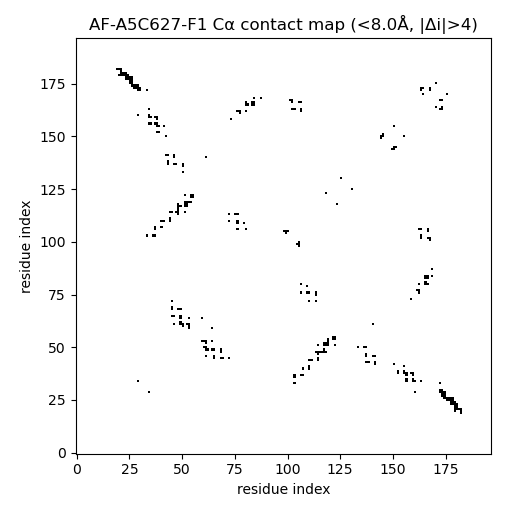-23.106 -42.896 30.164 1.00 47.97 195 LEU A O 1
ATOM 1536 N N . GLY A 1 196 ? -24.393 -41.144 29.597 1.00 51.12 196 GLY A N 1
ATOM 1537 C CA . GLY A 1 196 ? -25.586 -41.507 30.370 1.00 51.12 196 GLY A CA 1
ATOM 1538 C C . GLY A 1 196 ? -26.728 -42.153 29.574 1.00 51.12 196 GLY A C 1
ATOM 1539 O O . GLY A 1 196 ? -27.876 -42.023 30.001 1.00 51.12 196 GLY A O 1
ATOM 1540 N N . LEU A 1 197 ? -26.439 -42.811 28.444 1.00 42.59 197 LEU A N 1
ATOM 1541 C CA . LEU A 1 197 ? -27.348 -43.722 27.728 1.00 42.59 197 LEU A CA 1
ATOM 1542 C C . LEU A 1 197 ? -26.603 -44.991 27.306 1.00 42.59 197 LEU A C 1
ATOM 1544 O O . LEU A 1 197 ? -25.521 -44.852 26.693 1.00 42.59 197 LEU A O 1
#

Secondary structure (DSSP, 8-state):
---------------------PPEEE---B-HHHHHHHHHHHHHHHHHHHHHHHTT-SS--HHHHHHHHHHHHHHHHHHHHHHHHHHHHHGGGS--------HHHHHHHHHHHHHHHT--HHHHHSTTTSHHHHHHHHHHHHHHHHHTTTT-HHHHHHHHHHHHHHH-TT-SSB---EEEPPPTHHHHHHHHHHS--

Foldseek 3Di:
DDDDDDDPDDDPPPDPPPCPFADWDFALDFQPVQLLLQLVLLLLLLLLLLLQLCVPPPVDHSVRCSVVLSVVLLVQLLVVLQVLLVVVVVCPPPDDDPDDLDLSVVSSVSSNVSSVVSHDPVCVVCVPVCVVVSVVSSVVVSVVCVVVVVDPSVNSSVSSSSSCVSSNSVCPGHDRDIDTDDPPVVVVVVVVVVVPD